Protein AF-A0AAV7NGE7-F1 (afdb_monomer)

Secondary structure (DSSP, 8-state):
-HHHHHHHHHHHHHHHHHHHHHHHHHHT------HHHHHHHHHHHHHHHHHHHHHHHHHHHHHHHHHHHGGGSS-EEEEPPPTTS-S----EEEE-PPPHHHHHHHHHHS--TTT-HHHHHHHHHHHHHSS---HHHHHHHHHHHSPTTHHHHHHTPEEEETTEEEEHHHHHHHHH-TT-TTHHHHHHHHHHHHHHHHHHHHHS-----HHHHHH-PPPTT--HHHHHHHHHHHHHHHS---TTSTHHHHHHHHHHHHHS-HHHHHHHHHHHT-

InterPro domains:
  IPR008919 Retrovirus capsid, N-terminal [G3DSA:1.10.375.10] (84-187)
  IPR050462 Retroviral Gag-Pol polyproteins [PTHR33166] (52-167)

Structure (mmCIF, N/CA/C/O backbone):
data_AF-A0AAV7NGE7-F1
#
_entry.id   AF-A0AAV7NGE7-F1
#
loop_
_atom_site.group_PDB
_atom_site.id
_atom_site.type_symbol
_atom_site.label_atom_id
_atom_site.label_alt_id
_atom_site.label_comp_id
_atom_site.label_asym_id
_atom_site.label_entity_id
_atom_site.label_seq_id
_atom_site.pdbx_PDB_ins_code
_atom_site.Cartn_x
_atom_site.Cartn_y
_atom_site.Cartn_z
_atom_site.occupancy
_atom_site.B_iso_or_equiv
_atom_site.auth_seq_id
_atom_site.auth_comp_id
_atom_site.auth_asym_id
_atom_site.auth_atom_id
_atom_site.pdbx_PDB_model_num
ATOM 1 N N . MET A 1 1 ? 41.247 -22.473 -37.300 1.00 40.62 1 MET A N 1
ATOM 2 C CA . MET A 1 1 ? 42.491 -21.680 -37.132 1.00 40.62 1 MET A CA 1
ATOM 3 C C . MET A 1 1 ? 42.452 -20.348 -37.894 1.00 40.62 1 MET A C 1
ATOM 5 O O . MET A 1 1 ? 42.810 -19.324 -37.330 1.00 40.62 1 MET A O 1
ATOM 9 N N . THR A 1 2 ? 41.935 -20.317 -39.126 1.00 36.03 2 THR A N 1
ATOM 10 C CA . THR A 1 2 ? 41.804 -19.118 -39.986 1.00 36.03 2 THR A CA 1
ATOM 11 C C . THR A 1 2 ? 40.898 -18.009 -39.427 1.00 36.03 2 THR A C 1
ATOM 13 O O . THR A 1 2 ? 41.186 -16.833 -39.616 1.00 36.03 2 THR A O 1
ATOM 16 N N . GLN A 1 3 ? 39.846 -18.352 -38.677 1.00 37.69 3 GLN A N 1
ATOM 17 C 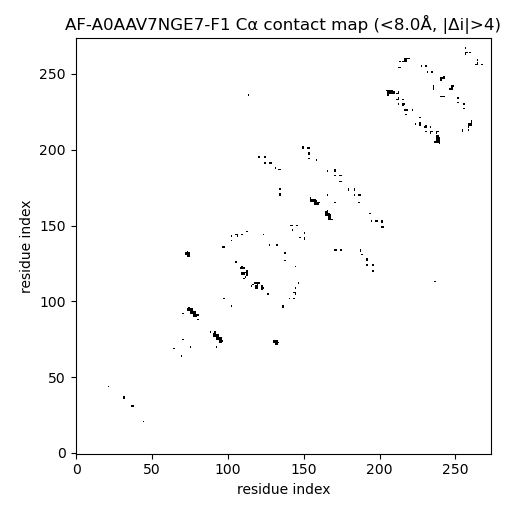CA . GLN A 1 3 ? 38.891 -17.372 -38.135 1.00 37.69 3 GLN A CA 1
ATOM 18 C C . GLN A 1 3 ? 39.450 -16.579 -36.936 1.00 37.69 3 GLN A C 1
ATOM 20 O O . GLN A 1 3 ? 39.215 -15.382 -36.834 1.00 37.69 3 GLN A O 1
ATOM 25 N N . HIS A 1 4 ? 40.268 -17.205 -36.079 1.00 33.00 4 HIS A N 1
ATOM 26 C CA . HIS A 1 4 ? 40.976 -16.510 -34.990 1.00 33.00 4 HIS A CA 1
ATOM 27 C C . HIS A 1 4 ? 42.074 -15.573 -35.511 1.00 33.00 4 HIS A C 1
ATOM 29 O O . HIS A 1 4 ? 42.235 -14.477 -34.981 1.00 33.00 4 HIS A O 1
ATOM 35 N N . LEU A 1 5 ? 42.769 -15.953 -36.590 1.00 29.06 5 LEU A N 1
ATOM 36 C CA . LEU A 1 5 ? 43.752 -15.091 -37.256 1.00 29.06 5 LEU A CA 1
ATOM 37 C C . LEU A 1 5 ? 43.107 -13.850 -37.891 1.00 29.06 5 LEU A C 1
ATOM 39 O O . LEU A 1 5 ? 43.706 -12.781 -37.850 1.00 29.06 5 LEU A O 1
ATOM 43 N N . MET A 1 6 ? 41.881 -13.951 -38.422 1.00 38.16 6 MET A N 1
ATOM 44 C CA . MET A 1 6 ? 41.142 -12.791 -38.948 1.00 38.16 6 MET A CA 1
ATOM 45 C C . MET A 1 6 ? 40.678 -11.828 -37.847 1.00 38.16 6 MET A C 1
ATOM 47 O O . MET A 1 6 ? 40.725 -10.614 -38.046 1.00 38.16 6 MET A O 1
ATOM 51 N N . THR A 1 7 ? 40.275 -12.342 -36.681 1.00 40.91 7 THR A N 1
ATOM 52 C CA . THR A 1 7 ? 39.893 -11.511 -35.526 1.00 40.91 7 THR A CA 1
ATOM 53 C C . THR A 1 7 ? 41.108 -10.815 -34.911 1.00 40.91 7 THR A C 1
ATOM 55 O O . THR A 1 7 ? 41.055 -9.614 -34.665 1.00 40.91 7 THR A O 1
ATOM 58 N N . LEU A 1 8 ? 42.236 -11.522 -34.766 1.00 33.38 8 LEU A N 1
ATOM 59 C CA . LEU A 1 8 ? 43.508 -10.926 -34.342 1.00 33.38 8 LEU A CA 1
ATOM 60 C C . LEU A 1 8 ? 43.988 -9.853 -35.328 1.00 33.38 8 LEU A C 1
ATOM 62 O O . LEU A 1 8 ? 44.362 -8.771 -34.895 1.00 33.38 8 LEU A O 1
ATOM 66 N N . ASN A 1 9 ? 43.886 -10.079 -36.643 1.00 37.91 9 ASN A N 1
ATOM 67 C CA . ASN A 1 9 ? 44.245 -9.063 -37.643 1.00 37.91 9 ASN A CA 1
ATOM 68 C C . ASN A 1 9 ? 43.340 -7.819 -37.595 1.00 37.91 9 ASN A C 1
ATOM 70 O O . ASN A 1 9 ? 43.816 -6.708 -37.819 1.00 37.91 9 ASN A O 1
ATOM 74 N N . LYS A 1 10 ? 42.042 -7.983 -37.293 1.00 50.41 10 LYS A N 1
ATOM 75 C CA . LYS A 1 10 ? 41.105 -6.859 -37.114 1.00 50.41 10 LYS A CA 1
ATOM 76 C C . LYS A 1 10 ? 41.396 -6.034 -35.861 1.00 50.41 10 LYS A C 1
ATOM 78 O O . LYS A 1 10 ? 41.142 -4.836 -35.882 1.00 50.41 10 LYS A O 1
ATOM 83 N N . ILE A 1 11 ? 41.923 -6.658 -34.808 1.00 45.84 11 ILE A N 1
ATOM 84 C CA . ILE A 1 11 ? 42.309 -5.978 -33.565 1.00 45.84 11 ILE A CA 1
ATOM 85 C C . ILE A 1 11 ? 43.687 -5.320 -33.718 1.00 45.84 11 ILE A C 1
ATOM 87 O O . ILE A 1 11 ? 43.870 -4.184 -33.304 1.00 45.84 11 ILE A O 1
ATOM 91 N N . ILE A 1 12 ? 44.647 -5.990 -34.361 1.00 42.59 12 ILE A N 1
ATOM 92 C CA . ILE A 1 12 ? 46.032 -5.509 -34.470 1.00 42.59 12 ILE A CA 1
ATOM 93 C C . ILE A 1 12 ? 46.165 -4.349 -35.472 1.00 42.59 12 ILE A C 1
ATOM 95 O O . ILE A 1 12 ? 46.877 -3.392 -35.182 1.00 42.59 12 ILE A O 1
ATOM 99 N N . ARG A 1 13 ? 45.462 -4.372 -36.617 1.00 50.38 13 ARG A N 1
ATOM 100 C CA . ARG A 1 13 ? 45.597 -3.334 -37.666 1.00 50.38 13 ARG A CA 1
ATOM 101 C C . ARG A 1 13 ? 45.328 -1.894 -37.198 1.00 50.38 13 ARG A C 1
ATOM 103 O O . ARG A 1 13 ? 46.122 -1.024 -37.548 1.00 50.38 13 ARG A O 1
ATOM 110 N N . PRO A 1 14 ? 44.248 -1.600 -36.447 1.00 52.81 14 PRO A N 1
ATOM 111 C CA . PRO A 1 14 ? 43.999 -0.253 -35.935 1.00 52.81 14 PRO A CA 1
ATOM 112 C C . PRO A 1 14 ? 45.094 0.220 -34.974 1.00 52.81 14 PRO A C 1
ATOM 114 O O . PRO A 1 14 ? 45.508 1.373 -35.045 1.00 52.81 14 PRO A O 1
ATOM 117 N N . HIS A 1 15 ? 45.605 -0.678 -34.125 1.00 51.09 15 HIS A N 1
ATOM 118 C CA . HIS A 1 15 ? 46.684 -0.360 -33.189 1.00 51.09 15 HIS A CA 1
ATOM 119 C C . HIS A 1 15 ? 48.025 -0.162 -33.897 1.00 51.09 15 HIS A C 1
ATOM 121 O O . HIS A 1 15 ? 48.769 0.736 -33.526 1.00 51.09 15 HIS A O 1
ATOM 127 N N . GLN A 1 16 ? 48.304 -0.935 -34.948 1.00 55.25 16 GLN A N 1
ATOM 128 C CA . GLN A 1 16 ? 49.501 -0.784 -35.772 1.00 55.25 16 GLN A CA 1
ATOM 129 C C . GLN A 1 16 ? 49.503 0.555 -36.520 1.00 55.25 16 GLN A C 1
ATOM 131 O O . GLN A 1 16 ? 50.499 1.266 -36.481 1.00 55.25 16 GLN A O 1
ATOM 136 N N . LYS A 1 17 ? 48.358 0.959 -37.088 1.00 61.81 17 LYS A N 1
ATOM 137 C CA . LYS A 1 17 ? 48.198 2.273 -37.725 1.00 61.81 17 LYS A CA 1
ATOM 138 C C . LYS A 1 17 ? 48.329 3.427 -36.725 1.00 61.81 17 LYS A C 1
ATOM 140 O O . LYS A 1 17 ? 48.988 4.412 -37.023 1.00 61.81 17 LYS A O 1
ATOM 145 N N . ALA A 1 18 ? 47.746 3.295 -35.532 1.00 59.16 18 ALA A N 1
ATOM 146 C CA . ALA A 1 18 ? 47.886 4.301 -34.480 1.00 59.16 18 ALA A CA 1
ATOM 147 C C . ALA A 1 18 ? 49.347 4.452 -34.028 1.00 59.16 18 ALA A C 1
ATOM 149 O O . ALA A 1 18 ? 49.798 5.570 -33.807 1.00 59.16 18 ALA A O 1
ATOM 150 N N . LEU A 1 19 ? 50.093 3.344 -33.936 1.00 49.19 19 LEU A N 1
ATOM 151 C CA . LEU A 1 19 ? 51.519 3.350 -33.601 1.00 49.19 19 LEU A CA 1
ATOM 152 C C . LEU A 1 19 ? 52.372 3.949 -34.729 1.00 49.19 19 LEU A C 1
ATOM 154 O O . LEU A 1 19 ? 53.299 4.700 -34.448 1.00 49.19 19 LEU A O 1
ATOM 158 N N . GLU A 1 20 ? 52.048 3.651 -35.989 1.00 61.78 20 GLU A N 1
ATOM 159 C CA . GLU A 1 20 ? 52.691 4.230 -37.176 1.00 61.78 20 GLU A CA 1
ATOM 160 C C . GLU A 1 20 ? 52.429 5.743 -37.285 1.00 61.78 20 GLU A C 1
ATOM 162 O O . GLU A 1 20 ? 53.365 6.497 -37.540 1.00 61.78 20 GLU A O 1
ATOM 167 N N . ASP A 1 21 ? 51.211 6.212 -36.991 1.00 61.53 21 ASP A N 1
ATOM 168 C CA . ASP A 1 21 ? 50.872 7.643 -36.942 1.00 61.53 21 ASP A CA 1
ATOM 169 C C . ASP A 1 21 ? 51.598 8.361 -35.785 1.00 61.53 21 ASP A C 1
ATOM 171 O O . ASP A 1 21 ? 52.049 9.499 -35.935 1.00 61.53 21 ASP A O 1
ATOM 175 N N . LEU A 1 22 ? 51.760 7.697 -34.634 1.00 54.84 22 LEU A N 1
ATOM 176 C CA . LEU A 1 22 ? 52.510 8.214 -33.482 1.00 54.84 22 LEU A CA 1
ATOM 177 C C . LEU A 1 22 ? 54.009 8.303 -33.783 1.00 54.84 22 LEU A C 1
ATOM 179 O O . LEU A 1 22 ? 54.628 9.340 -33.550 1.00 54.84 22 LEU A O 1
ATOM 183 N N . LEU A 1 23 ? 54.579 7.247 -34.365 1.00 52.06 23 LEU A N 1
ATOM 184 C CA . LEU A 1 23 ? 55.971 7.218 -34.804 1.00 52.06 23 LEU A CA 1
ATOM 185 C C . LEU A 1 23 ? 56.224 8.252 -35.905 1.00 52.06 23 LEU A C 1
ATOM 187 O O . LEU A 1 23 ? 57.230 8.950 -35.833 1.00 52.06 23 LEU A O 1
ATOM 191 N N . SER A 1 24 ? 55.291 8.433 -36.845 1.00 59.88 24 SER A N 1
ATOM 192 C CA . SER A 1 24 ? 55.351 9.477 -37.875 1.00 59.88 24 SER A CA 1
ATOM 193 C C . SER A 1 24 ? 55.401 10.881 -37.261 1.00 59.88 24 SER A C 1
ATOM 195 O O . SER A 1 24 ? 56.229 11.699 -37.673 1.00 59.88 24 SER A O 1
ATOM 197 N N . LYS A 1 25 ? 54.561 11.160 -36.252 1.00 57.19 25 LYS A N 1
ATOM 198 C CA . LYS A 1 25 ? 54.563 12.434 -35.506 1.00 57.19 25 LYS A CA 1
ATOM 199 C C . LYS A 1 25 ? 55.865 12.646 -34.725 1.00 57.19 25 LYS A C 1
ATOM 201 O O . LYS A 1 25 ? 56.360 13.769 -34.649 1.00 57.19 25 LYS A O 1
ATOM 206 N N . CYS A 1 26 ? 56.457 11.577 -34.190 1.00 48.28 26 CYS A N 1
ATOM 207 C CA . CYS A 1 26 ? 57.753 11.633 -33.514 1.00 48.28 26 CYS A CA 1
ATOM 208 C C . CYS A 1 26 ? 58.929 11.812 -34.490 1.00 48.28 26 CYS A C 1
ATOM 210 O O . CYS A 1 26 ? 59.882 12.510 -34.161 1.00 48.28 26 CYS A O 1
ATOM 212 N N . THR A 1 27 ? 58.872 11.248 -35.701 1.00 50.22 27 THR A N 1
ATOM 213 C CA . THR A 1 27 ? 59.945 11.384 -36.704 1.00 50.22 27 THR A CA 1
ATOM 214 C C . THR A 1 27 ? 60.004 12.757 -37.374 1.00 50.22 27 THR A C 1
ATOM 216 O O . THR A 1 27 ? 61.067 13.140 -37.854 1.00 50.22 27 THR A O 1
ATOM 219 N N . SER A 1 28 ? 58.913 13.536 -37.365 1.00 51.59 28 SER A N 1
ATOM 220 C CA . SER A 1 28 ? 58.936 14.943 -37.805 1.00 51.59 28 SER A CA 1
ATOM 221 C C . SER A 1 28 ? 59.560 15.903 -36.782 1.00 51.59 28 SER A C 1
ATOM 223 O O . SER A 1 28 ? 59.803 17.063 -37.104 1.00 51.59 28 SER A O 1
ATOM 225 N N . LEU A 1 29 ? 59.841 15.436 -35.560 1.00 48.19 29 LEU A N 1
ATOM 226 C CA . LEU A 1 29 ? 60.512 16.206 -34.513 1.00 48.19 29 LEU A CA 1
ATOM 227 C C . LEU A 1 29 ? 62.028 15.987 -34.588 1.00 48.19 29 LEU A C 1
ATOM 229 O O . LEU A 1 29 ? 62.649 15.385 -33.712 1.00 48.19 29 LEU A O 1
ATOM 233 N N . THR A 1 30 ? 62.653 16.496 -35.648 1.00 46.22 30 THR A N 1
ATOM 234 C CA . THR A 1 30 ? 64.097 16.748 -35.627 1.00 46.22 30 THR A CA 1
ATOM 235 C C . THR A 1 30 ? 64.408 17.747 -34.510 1.00 46.22 30 THR A C 1
ATOM 237 O O . THR A 1 30 ? 63.986 18.897 -34.576 1.00 46.22 30 THR A O 1
ATOM 240 N N . PHE A 1 31 ? 65.167 17.286 -33.511 1.00 48.00 31 PHE A N 1
ATOM 241 C CA . PHE A 1 31 ? 65.720 18.054 -32.387 1.00 48.00 31 PHE A CA 1
ATOM 242 C C . PHE A 1 31 ? 64.699 18.661 -31.407 1.00 48.00 31 PHE A C 1
ATOM 244 O O . PHE A 1 31 ? 64.475 19.867 -31.362 1.00 48.00 31 PHE A O 1
ATOM 251 N N . VAL A 1 32 ? 64.167 17.831 -30.505 1.00 46.56 32 VAL A N 1
ATOM 252 C CA . VAL A 1 32 ? 63.597 18.342 -29.250 1.00 46.56 32 VAL A CA 1
ATOM 253 C C . VAL A 1 32 ? 64.756 18.609 -28.280 1.00 46.56 32 VAL A C 1
ATOM 255 O O . VAL A 1 32 ? 65.281 17.688 -27.663 1.00 46.56 32 VAL A O 1
ATOM 258 N N . GLN A 1 33 ? 65.192 19.870 -28.179 1.00 47.75 33 GLN A N 1
ATOM 259 C CA . GLN A 1 33 ? 66.211 20.317 -27.210 1.00 47.75 33 GLN A CA 1
ATOM 260 C C . GLN A 1 33 ? 65.709 20.327 -25.754 1.00 47.75 33 GLN A C 1
ATOM 262 O O . GLN A 1 33 ? 66.511 20.508 -24.841 1.00 47.75 33 GLN A O 1
ATOM 267 N N . ASP A 1 34 ? 64.411 20.109 -25.526 1.00 48.38 34 ASP A N 1
ATOM 268 C CA . ASP A 1 34 ? 63.802 20.090 -24.197 1.00 48.38 34 ASP A CA 1
ATOM 269 C C . ASP A 1 34 ? 63.163 18.719 -23.887 1.00 48.38 34 ASP A C 1
ATOM 271 O O . ASP A 1 34 ? 62.049 18.427 -24.340 1.00 48.38 34 ASP A O 1
ATOM 275 N N . PRO A 1 35 ? 63.840 17.865 -23.096 1.00 48.16 35 PRO A N 1
ATOM 276 C CA . PRO A 1 35 ? 63.335 16.555 -22.677 1.00 48.16 35 PRO A CA 1
ATOM 277 C C . PRO A 1 35 ? 61.947 16.601 -22.021 1.00 48.16 35 PRO A C 1
ATOM 279 O O . PRO A 1 35 ? 61.197 15.626 -22.089 1.00 48.16 35 PRO A O 1
ATOM 282 N N . SER A 1 36 ? 61.588 17.735 -21.419 1.00 47.34 36 SER A N 1
ATOM 283 C CA . SER A 1 36 ? 60.314 17.942 -20.726 1.00 47.34 36 SER A CA 1
ATOM 284 C C . SER A 1 36 ? 59.142 17.993 -21.709 1.00 47.34 36 SER A C 1
ATOM 286 O O . SER A 1 36 ? 58.072 17.450 -21.435 1.00 47.34 36 SER A O 1
ATOM 288 N N . LEU A 1 37 ? 59.352 18.587 -22.888 1.00 49.00 37 LEU A N 1
ATOM 289 C CA . LEU A 1 37 ? 58.333 18.682 -23.934 1.00 49.00 37 LEU A CA 1
ATOM 290 C C . LEU A 1 37 ? 58.055 17.309 -24.561 1.00 49.00 37 LEU A C 1
ATOM 292 O O . LEU A 1 37 ? 56.901 16.947 -24.778 1.00 49.00 37 LEU A O 1
ATOM 296 N N . PHE A 1 38 ? 59.106 16.516 -24.793 1.00 48.25 38 PHE A N 1
ATOM 297 C CA . PHE A 1 38 ? 58.962 15.144 -25.283 1.00 48.25 38 PHE A CA 1
ATOM 298 C C . PHE A 1 38 ? 58.204 14.266 -24.282 1.00 48.25 38 PHE A C 1
ATOM 300 O O . PHE A 1 38 ? 57.307 13.520 -24.674 1.00 48.25 38 PHE A O 1
ATOM 307 N N . LEU A 1 39 ? 58.525 14.382 -22.989 1.00 45.56 39 LEU A N 1
ATOM 308 C CA . LEU A 1 39 ? 57.844 13.628 -21.941 1.00 45.56 39 LEU A CA 1
ATOM 309 C C . LEU A 1 39 ? 56.355 13.990 -21.860 1.00 45.56 39 LEU A C 1
ATOM 311 O O . LEU A 1 39 ? 55.528 13.089 -21.756 1.00 45.56 39 LEU A O 1
ATOM 315 N N . ASN A 1 40 ? 56.002 15.272 -21.977 1.00 50.75 40 ASN A N 1
ATOM 316 C CA . ASN A 1 40 ? 54.603 15.706 -21.964 1.00 50.75 40 ASN A CA 1
ATOM 317 C C . ASN A 1 40 ? 53.822 15.179 -23.173 1.00 50.75 40 ASN A C 1
ATOM 319 O O . ASN A 1 40 ? 52.762 14.587 -22.992 1.00 50.75 40 ASN A O 1
ATOM 323 N N . ILE A 1 41 ? 54.379 15.285 -24.384 1.00 53.28 41 ILE A N 1
ATOM 324 C CA . ILE A 1 41 ? 53.743 14.754 -25.602 1.00 53.28 41 ILE A CA 1
ATOM 325 C C . ILE A 1 41 ? 53.583 13.229 -25.512 1.00 53.28 41 ILE A C 1
ATOM 327 O O . ILE A 1 41 ? 52.551 12.679 -25.894 1.00 53.28 41 ILE A O 1
ATOM 331 N N . PHE A 1 42 ? 54.583 12.527 -24.972 1.00 48.44 42 PHE A N 1
ATOM 332 C CA . PHE A 1 42 ? 54.514 11.081 -24.771 1.00 48.44 42 PHE A CA 1
ATOM 333 C C . PHE A 1 42 ? 53.449 10.686 -23.737 1.00 48.44 42 PHE A C 1
ATOM 335 O O . PHE A 1 42 ? 52.731 9.706 -23.936 1.00 48.44 42 PHE A O 1
ATOM 342 N N . LEU A 1 43 ? 53.322 11.437 -22.639 1.00 48.19 43 LEU A N 1
ATOM 343 C CA . LEU A 1 43 ? 52.308 11.195 -21.612 1.00 48.19 43 LEU A CA 1
ATOM 344 C C . LEU A 1 43 ? 50.893 11.487 -22.124 1.00 48.19 43 LEU A C 1
ATOM 346 O O . LEU A 1 43 ? 49.998 10.684 -21.868 1.00 48.19 43 LEU A O 1
ATOM 350 N N . GLU A 1 44 ? 50.703 12.559 -22.894 1.00 52.44 44 GLU A N 1
ATOM 351 C CA . GLU A 1 44 ? 49.426 12.874 -23.545 1.00 52.44 44 GLU A CA 1
ATOM 352 C C . GLU A 1 44 ? 49.030 11.788 -24.547 1.00 52.44 44 GLU A C 1
ATOM 354 O O . GLU A 1 44 ? 47.925 11.255 -24.476 1.00 52.44 44 GLU A O 1
ATOM 359 N N . ALA A 1 45 ? 49.954 11.365 -25.413 1.00 47.88 45 ALA A N 1
ATOM 360 C CA . ALA A 1 45 ? 49.690 10.310 -26.386 1.00 47.88 45 ALA A CA 1
ATOM 361 C C . ALA A 1 45 ? 49.427 8.946 -25.721 1.00 47.88 45 ALA A C 1
ATOM 363 O O . ALA A 1 45 ? 48.594 8.164 -26.184 1.00 47.88 45 ALA A O 1
ATOM 364 N N . ARG A 1 46 ? 50.103 8.655 -24.601 1.00 48.03 46 ARG A N 1
ATOM 365 C CA . ARG A 1 46 ? 49.842 7.462 -23.786 1.00 48.03 46 ARG A CA 1
ATOM 366 C C . ARG A 1 46 ? 48.464 7.525 -23.128 1.00 48.03 46 ARG A C 1
ATOM 368 O O . ARG A 1 46 ? 47.796 6.494 -23.074 1.00 48.03 46 ARG A O 1
ATOM 375 N N . GLN A 1 47 ? 48.051 8.688 -22.629 1.00 50.34 47 GLN A N 1
ATOM 376 C CA . GLN A 1 47 ? 46.728 8.878 -22.040 1.00 50.34 47 GLN A CA 1
ATOM 377 C C . GLN A 1 47 ? 45.638 8.736 -23.105 1.00 50.34 47 GLN A C 1
ATOM 379 O O . GLN A 1 47 ? 44.687 7.994 -22.897 1.00 50.34 47 GLN A O 1
ATOM 384 N N . GLU A 1 48 ? 45.823 9.335 -24.281 1.00 49.84 48 GLU A N 1
ATOM 385 C CA . GLU A 1 48 ? 44.883 9.231 -25.400 1.00 49.84 48 GLU A CA 1
ATOM 386 C C . GLU A 1 48 ? 44.768 7.786 -25.917 1.00 49.84 48 GLU A C 1
ATOM 388 O O . GLU A 1 48 ? 43.665 7.291 -26.150 1.00 49.84 48 GLU A O 1
ATOM 393 N N . TYR A 1 49 ? 45.885 7.052 -26.001 1.00 46.78 49 TYR A N 1
ATOM 394 C CA . TYR A 1 49 ? 45.878 5.618 -26.306 1.00 46.78 49 TYR A CA 1
ATOM 395 C C . TYR A 1 49 ? 45.188 4.798 -25.209 1.00 46.78 49 TYR A C 1
ATOM 397 O O . TYR A 1 49 ? 44.417 3.891 -25.515 1.00 46.78 49 TYR A O 1
ATOM 405 N N . HIS A 1 50 ? 45.428 5.107 -23.931 1.00 48.28 50 HIS A N 1
ATOM 406 C CA . HIS A 1 50 ? 44.755 4.438 -22.820 1.00 48.28 50 HIS A CA 1
ATOM 407 C C . HIS A 1 50 ? 43.245 4.701 -22.853 1.00 48.28 50 HIS A C 1
ATOM 409 O O . HIS A 1 50 ? 42.459 3.773 -22.662 1.00 48.28 50 HIS A O 1
ATOM 415 N N . ASP A 1 51 ? 42.826 5.927 -23.153 1.00 52.34 51 ASP A N 1
ATOM 416 C CA . ASP A 1 51 ? 41.424 6.323 -23.257 1.00 52.34 51 ASP A CA 1
ATOM 417 C C . ASP A 1 51 ? 40.750 5.676 -24.469 1.00 52.34 51 ASP A C 1
ATOM 419 O O . ASP A 1 51 ? 39.617 5.209 -24.358 1.00 52.34 51 ASP A O 1
ATOM 423 N N . GLU A 1 52 ? 41.442 5.559 -25.604 1.00 48.59 52 GLU A N 1
ATOM 424 C CA . GLU A 1 52 ? 40.908 4.911 -26.803 1.00 48.59 52 GLU A CA 1
ATOM 425 C C . GLU A 1 52 ? 40.880 3.382 -26.674 1.00 48.59 52 GLU A C 1
ATOM 427 O O . GLU A 1 52 ? 39.898 2.749 -27.066 1.00 48.59 52 GLU A O 1
ATOM 432 N N . VAL A 1 53 ? 41.884 2.763 -26.043 1.00 46.56 53 VAL A N 1
ATOM 433 C CA . VAL A 1 53 ? 41.846 1.339 -25.671 1.00 46.56 53 VAL A CA 1
ATOM 434 C C . VAL A 1 53 ? 40.728 1.092 -24.668 1.00 46.56 53 VAL A C 1
ATOM 436 O O . VAL A 1 53 ? 39.991 0.125 -24.833 1.00 46.56 53 VAL A O 1
ATOM 439 N N . THR A 1 54 ? 40.531 1.980 -23.691 1.00 49.91 54 THR A N 1
ATOM 440 C CA . THR A 1 54 ? 39.437 1.887 -22.715 1.00 49.91 54 THR A CA 1
ATOM 441 C C . THR A 1 54 ? 38.082 2.072 -23.392 1.00 49.91 54 THR A C 1
ATOM 443 O O . THR A 1 54 ? 37.192 1.264 -23.158 1.00 49.91 54 THR A O 1
ATOM 446 N N . ARG A 1 55 ? 37.919 3.029 -24.317 1.00 52.31 55 ARG A N 1
ATOM 447 C CA . ARG A 1 55 ? 36.702 3.181 -25.140 1.00 52.31 55 ARG A CA 1
ATOM 448 C C . ARG A 1 55 ? 36.457 1.984 -26.038 1.00 52.31 55 ARG A C 1
ATOM 450 O O . ARG A 1 55 ? 35.309 1.592 -26.196 1.00 52.31 55 ARG A O 1
ATOM 457 N N . THR A 1 56 ? 37.492 1.397 -26.627 1.00 45.84 56 THR A N 1
ATOM 458 C CA . THR A 1 56 ? 37.355 0.255 -27.540 1.00 45.84 56 THR A CA 1
ATOM 459 C C . THR A 1 56 ? 37.079 -1.034 -26.764 1.00 45.84 56 THR A C 1
ATOM 461 O O . THR A 1 56 ? 36.221 -1.812 -27.173 1.00 45.84 56 THR A O 1
ATOM 464 N N . HIS A 1 57 ? 37.697 -1.229 -25.593 1.00 42.91 57 HIS A N 1
ATOM 465 C CA . HIS A 1 57 ? 37.342 -2.295 -24.651 1.00 42.91 57 HIS A CA 1
ATOM 466 C C . HIS A 1 57 ? 35.938 -2.098 -24.081 1.00 42.91 57 HIS A C 1
ATOM 468 O O . HIS A 1 57 ? 35.202 -3.074 -23.984 1.00 42.91 57 HIS A O 1
ATOM 474 N N . LEU A 1 58 ? 35.535 -0.866 -23.757 1.00 41.53 58 LEU A N 1
ATOM 475 C CA . LEU A 1 58 ? 34.181 -0.540 -23.311 1.00 41.53 58 LEU A CA 1
ATOM 476 C C . LEU A 1 58 ? 33.166 -0.717 -24.435 1.00 41.53 58 LEU A C 1
ATOM 478 O O . LEU A 1 58 ? 32.114 -1.256 -24.159 1.00 41.53 58 LEU A O 1
ATOM 482 N N . ARG A 1 59 ? 33.461 -0.370 -25.694 1.00 42.72 59 ARG A N 1
ATOM 483 C CA . ARG A 1 59 ? 32.567 -0.586 -26.849 1.00 42.72 59 ARG A CA 1
ATOM 484 C C . ARG A 1 59 ? 32.469 -2.059 -27.242 1.00 42.72 59 ARG A C 1
ATOM 486 O O . ARG A 1 59 ? 31.372 -2.531 -27.512 1.00 42.72 59 ARG A O 1
ATOM 493 N N . SER A 1 60 ? 33.578 -2.801 -27.224 1.00 39.06 60 SER A N 1
ATOM 494 C CA . SER A 1 60 ? 33.589 -4.245 -27.494 1.00 39.06 60 SER A CA 1
ATOM 495 C C . SER A 1 60 ? 32.942 -5.040 -26.356 1.00 39.06 60 SER A C 1
ATOM 497 O O . SER A 1 60 ? 32.230 -6.000 -26.630 1.00 39.06 60 SER A O 1
ATOM 499 N N . ARG A 1 61 ? 33.115 -4.622 -25.091 1.00 40.31 61 ARG A N 1
ATOM 500 C CA . ARG A 1 61 ? 32.367 -5.178 -23.953 1.00 40.31 61 ARG A CA 1
ATOM 501 C C . ARG A 1 61 ? 30.911 -4.725 -23.951 1.00 40.31 61 ARG A C 1
ATOM 503 O O . ARG A 1 61 ? 30.067 -5.561 -23.692 1.00 40.31 61 ARG A O 1
ATOM 510 N N . HIS A 1 62 ? 30.584 -3.477 -24.287 1.00 40.47 62 HIS A N 1
ATOM 511 C CA . HIS A 1 62 ? 29.197 -3.010 -24.373 1.00 40.47 62 HIS A CA 1
ATOM 512 C C . HIS A 1 62 ? 28.441 -3.716 -25.490 1.00 40.47 62 HIS A C 1
ATOM 514 O O . HIS A 1 62 ? 27.298 -4.069 -25.271 1.00 40.47 62 HIS A O 1
ATOM 520 N N . HIS A 1 63 ? 29.041 -3.989 -26.649 1.00 37.91 63 HIS A N 1
ATOM 521 C CA . HIS A 1 63 ? 28.315 -4.661 -27.727 1.00 37.91 63 HIS A CA 1
ATOM 522 C C . HIS A 1 63 ? 28.066 -6.156 -27.429 1.00 37.91 63 HIS A C 1
ATOM 524 O O . HIS A 1 63 ? 26.991 -6.666 -27.749 1.00 37.91 63 HIS A O 1
ATOM 530 N N . ASP A 1 64 ? 29.004 -6.846 -26.766 1.00 36.81 64 ASP A N 1
ATOM 531 C CA . ASP A 1 64 ? 28.837 -8.258 -26.374 1.00 36.81 64 ASP A CA 1
ATOM 532 C C . ASP A 1 64 ? 28.071 -8.447 -25.046 1.00 36.81 64 ASP A C 1
ATOM 534 O O . ASP A 1 64 ? 27.425 -9.483 -24.859 1.00 36.81 64 ASP A O 1
ATOM 538 N N . LEU A 1 65 ? 28.091 -7.464 -24.132 1.00 37.41 65 LEU A N 1
ATOM 539 C CA . LEU A 1 65 ? 27.317 -7.465 -22.880 1.00 37.41 65 LEU A CA 1
ATOM 540 C C . LEU A 1 65 ? 25.916 -6.873 -23.063 1.00 37.41 65 LEU A C 1
ATOM 542 O O . LEU A 1 65 ? 24.980 -7.408 -22.488 1.00 37.41 65 LEU A O 1
ATOM 546 N N . GLN A 1 66 ? 25.692 -5.864 -23.916 1.00 39.28 66 GLN A N 1
ATOM 547 C CA . GLN A 1 66 ? 24.337 -5.328 -24.136 1.00 39.28 66 GLN A CA 1
ATOM 548 C C . GLN A 1 66 ? 23.402 -6.330 -24.809 1.00 39.28 66 GLN A C 1
ATOM 550 O O . GLN A 1 66 ? 22.205 -6.240 -24.576 1.00 39.28 66 GLN A O 1
ATOM 555 N N . GLN A 1 67 ? 23.900 -7.308 -25.575 1.00 38.72 67 GLN A N 1
ATOM 556 C CA . GLN A 1 67 ? 23.064 -8.417 -26.062 1.00 38.72 67 GLN A CA 1
ATOM 557 C C . GLN A 1 67 ? 22.916 -9.567 -25.054 1.00 38.72 67 GLN A C 1
ATOM 559 O O . GLN A 1 67 ? 21.924 -10.291 -25.112 1.00 38.72 67 GLN A O 1
ATOM 564 N N . LYS A 1 68 ? 23.875 -9.768 -24.138 1.00 37.75 68 LYS A N 1
ATOM 565 C CA . LYS A 1 68 ? 23.851 -10.887 -23.175 1.00 37.75 68 LYS A CA 1
ATOM 566 C C . LYS A 1 68 ? 23.246 -10.546 -21.814 1.00 37.75 68 LYS A C 1
ATOM 568 O O . LYS A 1 68 ? 22.735 -11.465 -21.179 1.00 37.75 68 LYS A O 1
ATOM 573 N N . ASP A 1 69 ? 23.274 -9.285 -21.393 1.00 39.25 69 ASP A N 1
ATOM 574 C CA . ASP A 1 69 ? 22.760 -8.840 -20.094 1.00 39.25 69 ASP A CA 1
ATOM 575 C C . ASP A 1 69 ? 21.321 -8.318 -20.184 1.00 39.25 69 ASP A C 1
ATOM 577 O O . ASP A 1 69 ? 20.511 -8.654 -19.327 1.00 39.25 69 ASP A O 1
ATOM 581 N N . THR A 1 70 ? 20.914 -7.642 -21.268 1.00 42.22 70 THR A N 1
ATOM 582 C CA . THR A 1 70 ? 19.495 -7.245 -21.448 1.00 42.22 70 THR A CA 1
ATOM 583 C C . THR A 1 70 ? 18.540 -8.445 -21.495 1.00 42.22 70 THR A C 1
ATOM 585 O O . THR A 1 70 ? 17.406 -8.353 -21.033 1.00 42.22 70 THR A O 1
ATOM 588 N N . LEU A 1 71 ? 19.013 -9.605 -21.965 1.00 38.78 71 LEU A N 1
ATOM 589 C CA . LEU A 1 71 ? 18.277 -10.876 -21.995 1.00 38.78 71 LEU A CA 1
ATOM 590 C C . LEU A 1 71 ? 18.486 -11.747 -20.738 1.00 38.78 71 LEU A C 1
ATOM 592 O O . LEU A 1 71 ? 18.234 -12.949 -20.778 1.00 38.78 71 LEU A O 1
ATOM 596 N N . ARG A 1 72 ? 18.956 -11.194 -19.614 1.00 38.84 72 ARG A N 1
ATOM 597 C CA . ARG A 1 72 ? 19.065 -11.924 -18.330 1.00 38.84 72 ARG A CA 1
ATOM 598 C C . ARG A 1 72 ? 18.276 -11.289 -17.188 1.00 38.84 72 ARG A C 1
ATOM 600 O O . ARG A 1 72 ? 18.394 -11.737 -16.052 1.00 38.84 72 ARG A O 1
ATOM 607 N N . HIS A 1 73 ? 17.508 -10.239 -17.462 1.00 47.44 73 HIS A N 1
ATOM 608 C CA . HIS A 1 73 ? 16.936 -9.374 -16.424 1.00 47.44 73 HIS A CA 1
ATOM 609 C C . HIS A 1 73 ? 15.420 -9.480 -16.269 1.00 47.44 73 HIS A C 1
ATOM 611 O O . HIS A 1 73 ? 14.824 -8.650 -15.600 1.00 47.44 73 HIS A O 1
ATOM 617 N N . PHE A 1 74 ? 14.806 -10.501 -16.858 1.00 50.09 74 PHE A N 1
ATOM 618 C CA . PHE A 1 74 ? 13.398 -10.834 -16.660 1.00 50.09 74 PHE A CA 1
ATOM 619 C C . PHE A 1 74 ? 13.273 -12.352 -16.481 1.00 50.09 74 PHE A C 1
ATOM 621 O O . PHE A 1 74 ? 14.234 -13.062 -16.807 1.00 50.09 74 PHE A O 1
AT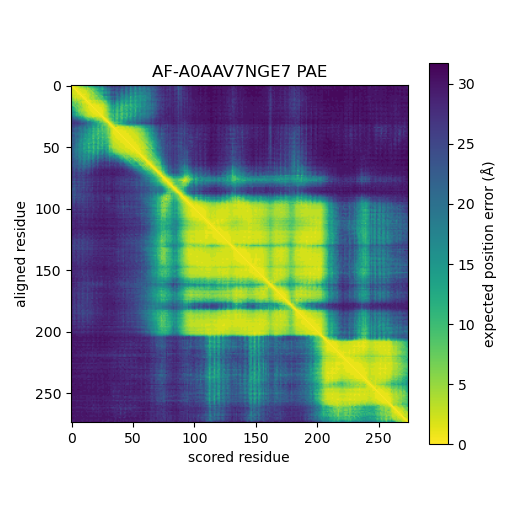OM 628 N N . PRO A 1 75 ? 12.136 -12.890 -15.998 1.00 51.25 75 PRO A N 1
ATOM 629 C CA . PRO A 1 75 ? 11.835 -14.318 -16.063 1.00 51.25 75 PRO A CA 1
ATOM 630 C C . PRO A 1 75 ? 11.795 -14.754 -17.530 1.00 51.25 75 PRO A C 1
ATOM 632 O O . PRO A 1 75 ? 10.766 -14.750 -18.208 1.00 51.25 75 PRO A O 1
ATOM 635 N N . LEU A 1 76 ? 12.974 -15.067 -18.047 1.00 51.56 76 LEU A N 1
ATOM 636 C CA . LEU A 1 76 ? 13.210 -15.396 -19.431 1.00 51.56 76 LEU A CA 1
ATOM 637 C C . LEU A 1 76 ? 13.355 -16.902 -19.523 1.00 51.56 76 LEU A C 1
ATOM 639 O O . LEU A 1 76 ? 14.274 -17.494 -18.956 1.00 51.56 76 LEU A O 1
ATOM 643 N N . ARG A 1 77 ? 12.4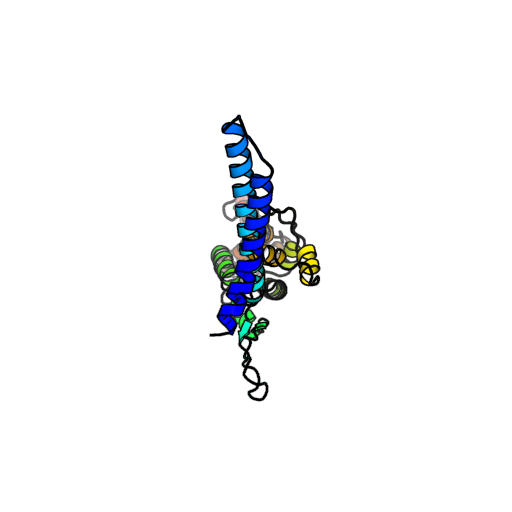32 -17.533 -20.242 1.00 49.75 77 ARG A N 1
ATOM 644 C CA . ARG A 1 77 ? 12.523 -18.961 -20.516 1.00 49.75 77 ARG A CA 1
ATOM 645 C C . ARG A 1 77 ? 13.396 -19.154 -21.747 1.00 49.75 77 ARG A C 1
ATOM 647 O O . ARG A 1 77 ? 13.147 -18.540 -22.785 1.00 49.75 77 ARG A O 1
ATOM 654 N N . GLU A 1 78 ? 14.415 -19.999 -21.626 1.00 50.34 78 GLU A N 1
ATOM 655 C CA . GLU A 1 78 ? 15.180 -20.454 -22.784 1.00 50.34 78 GLU A CA 1
ATOM 656 C C . GLU A 1 78 ? 14.256 -21.315 -23.652 1.00 50.34 78 GLU A C 1
ATOM 658 O O . GLU A 1 78 ? 13.695 -22.313 -23.190 1.00 50.34 78 GLU A O 1
ATOM 663 N N . VAL A 1 79 ? 14.056 -20.899 -24.899 1.00 56.69 79 VAL A N 1
ATOM 664 C CA . VAL A 1 79 ? 13.305 -21.671 -25.887 1.00 56.69 79 VAL A CA 1
ATOM 665 C C . VAL A 1 79 ? 14.316 -22.255 -26.858 1.00 56.69 79 VAL A C 1
ATOM 667 O O . VAL A 1 79 ? 15.032 -21.517 -27.536 1.00 56.69 79 VAL A O 1
ATOM 670 N N . HIS A 1 80 ? 14.394 -23.584 -26.929 1.00 54.16 80 HIS A N 1
ATOM 671 C CA . HIS A 1 80 ? 15.227 -24.228 -27.937 1.00 54.16 80 HIS A CA 1
ATOM 672 C C . HIS A 1 80 ? 14.603 -24.003 -29.321 1.00 54.16 80 HIS A C 1
ATOM 674 O O . HIS A 1 80 ? 13.432 -24.347 -29.517 1.00 54.16 80 HIS A O 1
ATOM 680 N N . PRO A 1 81 ? 15.341 -23.418 -30.282 1.00 54.06 81 PRO A N 1
ATOM 681 C CA . PRO A 1 81 ? 14.849 -23.307 -31.643 1.00 54.06 81 PRO A CA 1
ATOM 682 C C . PRO A 1 81 ? 14.593 -24.706 -32.212 1.00 54.06 81 PRO A C 1
ATOM 684 O O . PRO A 1 81 ? 15.294 -25.670 -31.894 1.00 54.06 81 PRO A O 1
ATOM 687 N N . ARG A 1 82 ? 13.548 -24.810 -33.036 1.00 50.12 82 ARG A N 1
ATOM 688 C CA . ARG A 1 82 ? 13.191 -26.030 -33.766 1.00 50.12 82 ARG A CA 1
ATOM 689 C C . ARG A 1 82 ? 14.406 -26.567 -34.544 1.00 50.12 82 ARG A C 1
ATOM 691 O O . ARG A 1 82 ? 15.148 -25.786 -35.138 1.00 50.12 82 ARG A O 1
ATOM 698 N N . ALA A 1 83 ? 14.601 -27.890 -34.523 1.00 54.12 83 ALA A N 1
ATOM 699 C CA . ALA A 1 83 ? 15.784 -28.591 -35.051 1.00 54.12 83 ALA A CA 1
ATOM 700 C C . ALA A 1 83 ? 16.039 -28.375 -36.561 1.00 54.12 83 ALA A C 1
ATOM 702 O O . ALA A 1 83 ? 17.114 -28.676 -37.071 1.00 54.12 83 ALA A O 1
ATOM 703 N N . ASP A 1 84 ? 15.048 -27.840 -37.261 1.00 53.56 84 ASP A N 1
ATOM 704 C CA . ASP A 1 84 ? 14.992 -27.524 -38.684 1.00 53.56 84 ASP A CA 1
ATOM 705 C C . ASP A 1 84 ? 15.718 -26.214 -39.063 1.00 53.56 84 ASP A C 1
ATOM 707 O O . ASP A 1 84 ? 15.949 -25.962 -40.246 1.00 53.56 84 ASP A O 1
ATOM 711 N N . VAL A 1 85 ? 16.153 -25.402 -38.090 1.00 49.66 85 VAL A N 1
ATOM 712 C CA . VAL A 1 85 ? 16.935 -24.175 -38.331 1.00 49.66 85 VAL A CA 1
ATOM 713 C C . VAL A 1 85 ? 18.409 -24.450 -38.017 1.00 49.66 85 VAL A C 1
ATOM 715 O O . VAL A 1 85 ? 18.826 -24.448 -36.862 1.00 49.66 85 VAL A O 1
ATOM 718 N N . GLY A 1 86 ? 19.189 -24.759 -39.056 1.00 46.81 86 GLY A N 1
ATOM 719 C CA . GLY A 1 86 ? 20.546 -25.304 -38.947 1.00 46.81 86 GLY A CA 1
ATOM 720 C C . GLY A 1 86 ? 21.492 -24.582 -37.975 1.00 46.81 86 GLY A C 1
ATOM 721 O O . GLY A 1 86 ? 21.577 -23.362 -37.989 1.00 46.81 86 GLY A O 1
ATOM 722 N N . ASN A 1 87 ? 22.208 -25.388 -37.178 1.00 45.62 87 ASN A N 1
ATOM 723 C CA . ASN A 1 87 ? 23.443 -25.241 -36.373 1.00 45.62 87 ASN A CA 1
ATOM 724 C C . ASN A 1 87 ? 23.938 -23.890 -35.793 1.00 45.62 87 ASN A C 1
ATOM 726 O O . ASN A 1 87 ? 24.894 -23.915 -35.021 1.00 45.62 87 ASN A O 1
ATOM 730 N N . ASN A 1 88 ? 23.308 -22.743 -36.035 1.00 47.50 88 ASN A N 1
ATOM 731 C CA . ASN A 1 88 ? 23.607 -21.479 -35.358 1.00 47.50 88 ASN A CA 1
ATOM 732 C C . ASN A 1 88 ? 22.572 -21.236 -34.250 1.00 47.50 88 ASN A C 1
ATOM 734 O O . ASN A 1 88 ? 21.707 -20.366 -34.339 1.00 47.50 88 ASN A O 1
ATOM 738 N N . LEU A 1 89 ? 22.657 -22.057 -33.200 1.00 49.31 89 LEU A N 1
ATOM 739 C CA . LEU A 1 89 ? 21.825 -21.991 -31.996 1.00 49.31 89 LEU A CA 1
ATOM 740 C C . LEU A 1 89 ? 22.158 -20.738 -31.170 1.00 49.31 89 LEU A C 1
ATOM 742 O O . LEU A 1 89 ? 22.934 -20.779 -30.214 1.00 49.31 89 LEU A O 1
ATOM 746 N N . HIS A 1 90 ? 21.555 -19.605 -31.521 1.00 52.94 90 HIS A N 1
ATOM 747 C CA . HIS A 1 90 ? 21.483 -18.474 -30.605 1.00 52.94 90 HIS A CA 1
ATOM 748 C C . HIS A 1 90 ? 20.478 -18.783 -29.481 1.00 52.94 90 HIS A C 1
ATOM 750 O O . HIS A 1 90 ? 19.341 -19.172 -29.738 1.00 52.94 90 HIS A O 1
ATOM 756 N N . ARG A 1 91 ? 20.933 -18.595 -28.235 1.00 51.50 91 ARG A N 1
ATOM 757 C CA . ARG A 1 91 ? 20.150 -18.474 -26.989 1.00 51.50 91 ARG A CA 1
ATOM 758 C C . ARG A 1 91 ? 18.903 -17.597 -27.169 1.00 51.50 91 ARG A C 1
ATOM 760 O O . ARG A 1 91 ? 19.077 -16.391 -27.034 1.00 51.50 91 ARG A O 1
ATOM 767 N N . VAL A 1 92 ? 17.707 -18.112 -27.477 1.00 51.56 92 VAL A N 1
ATOM 768 C CA . VAL A 1 92 ? 16.485 -17.278 -27.494 1.00 51.56 92 VAL A CA 1
ATOM 769 C C . VAL A 1 92 ? 15.836 -17.306 -26.115 1.00 51.56 92 VAL A C 1
ATOM 771 O O . VAL A 1 92 ? 15.428 -18.355 -25.618 1.00 51.56 92 VAL A O 1
ATOM 774 N N . PHE A 1 93 ? 15.745 -16.129 -25.511 1.00 54.53 93 PHE A N 1
ATOM 775 C CA . PHE A 1 93 ? 15.163 -15.889 -24.198 1.00 54.53 93 PHE A CA 1
ATOM 776 C C . PHE A 1 93 ? 13.838 -15.145 -24.384 1.00 54.53 93 PHE A C 1
ATOM 778 O O . PHE A 1 93 ? 13.821 -14.068 -24.979 1.00 54.53 93 PHE A O 1
ATOM 785 N N . VAL A 1 94 ? 12.729 -15.728 -23.919 1.00 59.72 94 VAL A N 1
ATOM 786 C CA . VAL A 1 94 ? 11.378 -15.156 -24.078 1.00 59.72 94 VAL A CA 1
ATOM 787 C C . VAL A 1 94 ? 10.804 -14.787 -22.718 1.00 59.72 94 VAL A C 1
ATOM 789 O O . VAL A 1 94 ? 10.834 -15.597 -21.790 1.00 59.72 94 VAL A O 1
ATOM 792 N N . TYR A 1 95 ? 10.284 -13.563 -22.608 1.00 68.12 95 TYR A N 1
ATOM 793 C CA . TYR A 1 95 ? 9.648 -13.062 -21.391 1.00 68.12 95 TYR A CA 1
ATOM 794 C C . TYR A 1 95 ? 8.413 -13.893 -21.053 1.00 68.12 95 TYR A C 1
ATOM 796 O O . TYR A 1 95 ? 7.560 -14.129 -21.910 1.00 68.12 95 TYR A O 1
ATOM 804 N N . THR A 1 96 ? 8.334 -14.335 -19.800 1.00 69.50 96 THR A N 1
ATOM 805 C CA . THR A 1 96 ? 7.178 -15.048 -19.260 1.00 69.50 96 THR A CA 1
ATOM 806 C C . THR A 1 96 ? 6.487 -14.150 -18.233 1.00 69.50 96 THR A C 1
ATOM 808 O O . THR A 1 96 ? 7.042 -13.962 -17.153 1.00 69.50 96 THR A O 1
ATOM 811 N N . PRO A 1 97 ? 5.303 -13.591 -18.546 1.00 75.44 97 PRO A N 1
ATOM 812 C CA . PRO A 1 97 ? 4.538 -12.792 -17.594 1.00 75.44 97 PRO A CA 1
ATOM 813 C C . PRO A 1 97 ? 4.143 -13.597 -16.357 1.00 75.44 97 PRO A C 1
ATOM 815 O O . PRO A 1 97 ? 3.930 -14.811 -16.453 1.00 75.44 97 PRO A O 1
ATOM 818 N N . LEU A 1 98 ? 3.940 -12.907 -15.232 1.00 79.81 98 LEU A N 1
ATOM 819 C CA . LEU A 1 98 ? 3.399 -13.533 -14.027 1.00 79.81 98 LEU A CA 1
ATOM 820 C C . LEU A 1 98 ? 2.046 -14.200 -14.292 1.00 79.81 98 LEU A C 1
ATOM 822 O O . LEU A 1 98 ? 1.083 -13.596 -14.775 1.00 79.81 98 LEU A O 1
ATOM 826 N N . THR A 1 99 ? 1.953 -15.470 -13.917 1.00 84.62 99 THR A N 1
ATOM 827 C CA . THR A 1 99 ? 0.705 -16.218 -13.964 1.00 84.62 99 THR A CA 1
ATOM 828 C C . THR A 1 99 ? -0.206 -15.813 -12.809 1.00 84.62 99 THR A C 1
ATOM 830 O O . THR A 1 99 ? 0.229 -15.452 -11.713 1.00 84.62 99 THR A O 1
ATOM 833 N N . LYS A 1 100 ? -1.518 -15.969 -13.010 1.00 83.19 100 LYS A N 1
ATOM 834 C CA . LYS A 1 100 ? -2.511 -15.764 -11.945 1.00 83.19 100 LYS A CA 1
ATOM 835 C C . LYS A 1 100 ? -2.203 -16.600 -10.696 1.00 83.19 100 LYS A C 1
ATOM 837 O O . LYS A 1 100 ? -2.421 -16.138 -9.583 1.00 83.19 100 LYS A O 1
ATOM 842 N N . MET A 1 101 ? -1.703 -17.823 -10.875 1.00 84.38 101 MET A N 1
ATOM 843 C CA . MET A 1 101 ? -1.366 -18.715 -9.766 1.00 84.38 101 MET A CA 1
ATOM 844 C C . MET A 1 101 ? -0.184 -18.188 -8.943 1.00 84.38 101 MET A C 1
ATOM 846 O O . MET A 1 101 ? -0.224 -18.275 -7.720 1.00 84.38 101 MET A O 1
ATOM 850 N N . GLU A 1 102 ? 0.839 -17.624 -9.584 1.00 86.31 102 GLU A N 1
ATOM 851 C CA . GLU A 1 102 ? 1.973 -17.004 -8.883 1.00 86.31 102 GLU A CA 1
ATOM 852 C C . GLU A 1 102 ? 1.524 -15.794 -8.065 1.00 86.31 102 GLU A C 1
ATOM 854 O O . GLU A 1 102 ? 1.859 -15.702 -6.887 1.00 86.31 102 GLU A O 1
ATOM 859 N N . ILE A 1 103 ? 0.677 -14.934 -8.637 1.00 88.31 103 ILE A N 1
ATOM 860 C CA . ILE A 1 103 ? 0.122 -13.769 -7.931 1.00 88.31 103 ILE A CA 1
ATOM 861 C C . ILE A 1 103 ? -0.695 -14.203 -6.706 1.00 88.31 103 ILE A C 1
ATOM 863 O O . ILE A 1 103 ? -0.573 -13.609 -5.636 1.00 88.31 103 ILE A O 1
ATOM 867 N N . MET A 1 104 ? -1.513 -15.253 -6.837 1.00 88.00 104 MET A N 1
ATOM 868 C CA . MET A 1 104 ? -2.292 -15.781 -5.711 1.00 88.00 104 MET A CA 1
ATOM 869 C C . MET A 1 104 ? -1.389 -16.334 -4.604 1.00 88.00 104 MET A C 1
ATOM 871 O O . MET A 1 104 ? -1.617 -16.022 -3.440 1.00 88.00 104 MET A O 1
ATOM 875 N N . LYS A 1 105 ? -0.326 -17.069 -4.957 1.00 89.81 105 LYS A N 1
ATOM 876 C CA . LYS A 1 105 ? 0.661 -17.556 -3.981 1.00 89.81 105 LYS A CA 1
ATOM 877 C C . LYS A 1 105 ? 1.373 -16.412 -3.260 1.00 89.81 105 LYS A C 1
ATOM 879 O O . LYS A 1 105 ? 1.509 -16.459 -2.045 1.00 89.81 105 LYS A O 1
ATOM 884 N N . MET A 1 106 ? 1.782 -15.365 -3.979 1.00 90.50 106 MET A N 1
ATOM 885 C CA . MET A 1 106 ? 2.383 -14.174 -3.363 1.00 90.50 106 MET A CA 1
ATOM 886 C C . MET A 1 106 ? 1.411 -13.503 -2.385 1.00 90.50 106 MET A C 1
ATOM 888 O O . MET A 1 106 ? 1.800 -13.115 -1.288 1.00 90.50 106 MET A O 1
ATOM 892 N N . LYS A 1 107 ? 0.128 -13.410 -2.749 1.00 88.88 107 LYS A N 1
ATOM 893 C CA . LYS A 1 107 ? -0.912 -12.845 -1.881 1.00 88.88 107 LYS A CA 1
ATOM 894 C C . LYS A 1 107 ? -1.154 -13.675 -0.618 1.00 88.88 107 LYS A C 1
ATOM 896 O O . LYS A 1 107 ? -1.492 -13.108 0.412 1.00 88.88 107 LYS A O 1
ATOM 901 N N . GLU A 1 108 ? -0.997 -14.992 -0.691 1.00 89.75 108 GLU A N 1
ATOM 902 C CA . GLU A 1 108 ? -1.076 -15.876 0.479 1.00 89.75 108 GLU A CA 1
ATOM 903 C C . GLU A 1 108 ? 0.135 -15.719 1.413 1.00 89.75 108 GLU A C 1
ATOM 905 O O . GLU A 1 108 ? -0.013 -15.885 2.622 1.00 89.75 108 GLU A O 1
ATOM 910 N N . MET A 1 109 ? 1.310 -15.378 0.872 1.00 89.44 109 MET A N 1
ATOM 911 C CA . MET A 1 109 ? 2.534 -15.141 1.651 1.00 89.44 109 MET A CA 1
ATOM 912 C C . MET A 1 109 ? 2.526 -13.790 2.370 1.00 89.44 109 MET A C 1
ATOM 914 O O . MET A 1 109 ? 3.035 -13.683 3.481 1.00 89.44 109 MET A O 1
ATOM 918 N N . VAL A 1 110 ? 1.948 -12.757 1.752 1.00 91.31 110 VAL A N 1
ATOM 919 C CA . VAL A 1 110 ? 1.917 -11.404 2.318 1.00 91.31 110 VAL A CA 1
ATOM 920 C C . VAL A 1 110 ? 0.718 -11.270 3.272 1.00 91.31 110 VAL A C 1
ATOM 922 O O . VAL A 1 110 ? -0.427 -11.247 2.811 1.00 91.31 110 VAL A O 1
ATOM 925 N N . PRO A 1 111 ? 0.928 -11.164 4.601 1.00 88.38 111 PRO A N 1
ATOM 926 C CA . PRO A 1 111 ? -0.176 -11.039 5.551 1.00 88.38 111 PRO A CA 1
ATOM 927 C C . PRO A 1 111 ? -0.896 -9.699 5.372 1.00 88.38 111 PRO A C 1
ATOM 929 O O . PRO A 1 111 ? -0.353 -8.757 4.814 1.00 88.38 111 PRO A O 1
ATOM 932 N N . SER A 1 112 ? -2.123 -9.559 5.875 1.00 85.38 112 SER A N 1
ATOM 933 C CA . SER A 1 112 ? -2.811 -8.261 5.807 1.00 85.38 112 SER A CA 1
ATOM 934 C C . SER A 1 112 ? -2.066 -7.194 6.616 1.00 85.38 112 SER A C 1
ATOM 936 O O . SER A 1 112 ? -1.879 -7.379 7.819 1.00 85.38 112 SER A O 1
ATOM 938 N N . HIS A 1 113 ? -1.768 -6.037 6.009 1.00 85.50 113 HIS A N 1
ATOM 939 C CA . HIS A 1 113 ? -1.186 -4.880 6.708 1.00 85.50 113 HIS A CA 1
ATOM 940 C C . HIS A 1 113 ? -1.980 -4.480 7.962 1.00 85.50 113 HIS A C 1
ATOM 942 O O . HIS A 1 113 ? -1.394 -4.074 8.956 1.00 85.50 113 HIS A O 1
ATOM 948 N N . SER A 1 114 ? -3.314 -4.596 7.944 1.00 80.38 114 SER A N 1
ATOM 949 C CA . SER A 1 114 ? -4.145 -4.259 9.110 1.00 80.38 114 SER A CA 1
ATOM 950 C C . SER A 1 114 ? -4.000 -5.240 10.276 1.00 80.38 114 SER A C 1
ATOM 952 O O . SER A 1 114 ? -4.233 -4.854 11.416 1.00 80.38 114 SER A O 1
ATOM 954 N N . ARG A 1 115 ? -3.643 -6.500 9.995 1.00 79.38 115 ARG A N 1
ATOM 955 C CA . ARG A 1 115 ? -3.540 -7.577 10.990 1.00 79.38 115 ARG A CA 1
ATOM 956 C C . ARG A 1 115 ? -2.115 -7.728 11.513 1.00 79.38 115 ARG A C 1
ATOM 958 O O . ARG A 1 115 ? -1.931 -7.949 12.702 1.00 79.38 115 ARG A O 1
ATOM 965 N N . ASP A 1 116 ? -1.134 -7.625 10.624 1.00 83.50 116 ASP A N 1
ATOM 966 C CA . ASP A 1 116 ? 0.288 -7.722 10.943 1.00 83.50 116 ASP A CA 1
ATOM 967 C C . ASP A 1 116 ? 1.085 -6.737 10.068 1.00 83.50 116 ASP A C 1
ATOM 969 O O . ASP A 1 116 ? 1.568 -7.106 8.994 1.00 83.50 116 ASP A O 1
ATOM 973 N N . PRO A 1 117 ? 1.210 -5.463 10.492 1.00 83.75 117 PRO A N 1
ATOM 974 C CA . PRO A 1 117 ? 1.943 -4.454 9.733 1.00 83.75 117 PRO A CA 1
ATOM 975 C C . PRO A 1 117 ? 3.415 -4.827 9.538 1.00 83.75 117 PRO A C 1
ATOM 977 O O . PRO A 1 117 ? 3.970 -4.633 8.459 1.00 83.75 117 PRO A O 1
ATOM 980 N N . THR A 1 118 ? 4.051 -5.373 10.577 1.00 84.88 118 THR A N 1
ATOM 981 C CA . THR A 1 118 ? 5.478 -5.714 10.562 1.00 84.88 118 THR A CA 1
ATOM 982 C C . THR A 1 118 ? 5.748 -6.874 9.610 1.00 84.88 118 THR A C 1
ATOM 984 O O . THR A 1 118 ? 6.632 -6.767 8.758 1.00 84.88 118 THR A O 1
ATOM 987 N N . GLY A 1 119 ? 4.962 -7.951 9.707 1.00 88.94 119 GLY A N 1
ATOM 988 C CA . GLY A 1 119 ? 5.036 -9.074 8.776 1.00 88.94 119 GLY A CA 1
ATOM 989 C C . GLY A 1 119 ? 4.690 -8.661 7.350 1.00 88.94 119 GLY A C 1
ATOM 990 O O . GLY A 1 119 ? 5.374 -9.075 6.421 1.00 88.94 119 GLY A O 1
ATOM 991 N N . PHE A 1 120 ? 3.712 -7.769 7.160 1.00 93.25 120 PHE A N 1
ATOM 992 C CA . PHE A 1 120 ? 3.348 -7.268 5.833 1.00 93.25 120 PHE A CA 1
ATOM 993 C C . PHE A 1 120 ? 4.537 -6.621 5.122 1.00 93.25 120 PHE A C 1
ATOM 995 O O . PHE A 1 120 ? 4.841 -6.998 3.995 1.00 93.25 120 PHE A O 1
ATOM 1002 N N . PHE A 1 121 ? 5.231 -5.674 5.764 1.00 91.81 121 PHE A N 1
ATOM 1003 C CA . PHE A 1 121 ? 6.362 -4.995 5.120 1.00 91.81 121 PHE A CA 1
ATOM 1004 C C . PHE A 1 121 ? 7.528 -5.937 4.842 1.00 91.81 121 PHE A C 1
ATOM 1006 O O . PHE A 1 121 ? 8.170 -5.804 3.802 1.00 91.81 121 PHE A O 1
ATOM 1013 N N . LYS A 1 122 ? 7.789 -6.880 5.750 1.00 91.94 122 LYS A N 1
ATOM 1014 C CA . LYS A 1 122 ? 8.849 -7.872 5.587 1.00 91.94 122 LYS A CA 1
ATOM 1015 C C . LYS A 1 122 ? 8.572 -8.784 4.389 1.00 91.94 122 LYS A C 1
ATOM 1017 O O . LYS A 1 122 ? 9.366 -8.818 3.457 1.00 91.94 122 LYS A O 1
ATOM 1022 N N . GLU A 1 123 ? 7.425 -9.456 4.378 1.00 93.69 123 GLU A N 1
ATOM 1023 C CA . GLU A 1 123 ? 7.091 -10.421 3.325 1.00 93.69 123 GLU A CA 1
ATOM 1024 C C . GLU A 1 123 ? 6.852 -9.721 1.974 1.00 93.69 123 GLU A C 1
ATOM 1026 O O . GLU A 1 123 ? 7.220 -10.242 0.924 1.00 93.69 123 GLU A O 1
ATOM 1031 N N . LEU A 1 124 ? 6.311 -8.495 1.973 1.00 94.12 124 LEU A N 1
ATOM 1032 C CA . LEU A 1 124 ? 6.218 -7.687 0.755 1.00 94.12 124 LEU A CA 1
ATOM 1033 C C . LEU A 1 124 ? 7.605 -7.334 0.200 1.00 94.12 124 LEU A C 1
ATOM 1035 O O . LEU A 1 124 ? 7.798 -7.380 -1.015 1.00 94.12 124 LEU A O 1
ATOM 1039 N N . ALA A 1 125 ? 8.567 -6.979 1.057 1.00 92.38 125 ALA A N 1
ATOM 1040 C CA . ALA A 1 125 ? 9.933 -6.706 0.622 1.00 92.38 125 ALA A CA 1
ATOM 1041 C C . ALA A 1 125 ? 10.586 -7.949 0.008 1.00 92.38 125 ALA A C 1
ATOM 1043 O O . ALA A 1 125 ? 11.204 -7.850 -1.055 1.00 92.38 125 ALA A O 1
ATOM 1044 N N . ASP A 1 126 ? 10.384 -9.112 0.625 1.00 90.75 126 ASP A N 1
ATOM 1045 C CA . ASP A 1 126 ? 10.872 -10.388 0.105 1.00 90.75 126 ASP A CA 1
ATOM 1046 C C . ASP A 1 126 ? 10.253 -10.682 -1.273 1.00 90.75 126 ASP A C 1
ATOM 1048 O O . ASP A 1 126 ? 10.982 -10.918 -2.236 1.00 90.75 126 ASP A O 1
ATOM 1052 N N . VAL A 1 127 ? 8.930 -10.544 -1.436 1.00 90.69 127 VAL A N 1
ATOM 1053 C CA . VAL A 1 127 ? 8.256 -10.738 -2.737 1.00 90.69 127 VAL A CA 1
ATOM 1054 C C . VAL A 1 127 ? 8.797 -9.792 -3.812 1.00 90.69 127 VAL A C 1
ATOM 1056 O O . VAL A 1 127 ? 9.084 -10.239 -4.926 1.00 90.69 127 VAL A O 1
ATOM 1059 N N . LEU A 1 128 ? 8.966 -8.505 -3.494 1.00 89.88 128 LEU A N 1
ATOM 1060 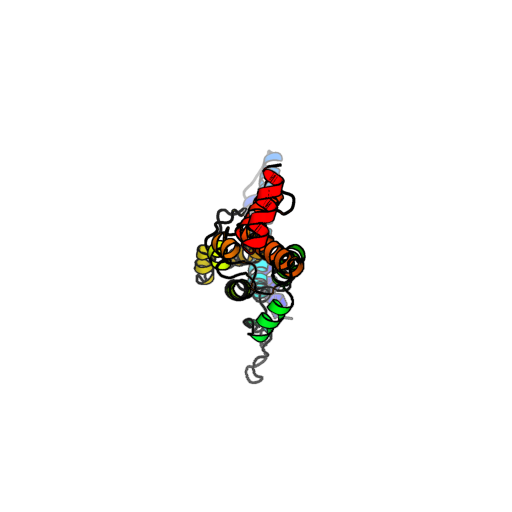C CA . LEU A 1 128 ? 9.440 -7.493 -4.446 1.00 89.88 128 LEU A CA 1
ATOM 1061 C C . LEU A 1 128 ? 10.917 -7.664 -4.834 1.00 89.88 128 LEU A C 1
ATOM 1063 O O . LEU A 1 128 ? 11.326 -7.142 -5.870 1.00 89.88 128 LEU A O 1
ATOM 1067 N N . THR A 1 129 ? 11.711 -8.385 -4.038 1.00 85.94 129 THR A N 1
ATOM 1068 C CA . THR A 1 129 ? 13.153 -8.586 -4.275 1.00 85.94 129 THR A CA 1
ATOM 1069 C C . THR A 1 129 ? 13.525 -10.007 -4.710 1.00 85.94 129 THR A C 1
ATOM 1071 O O . THR A 1 129 ? 14.632 -10.216 -5.204 1.00 85.94 129 THR A O 1
ATOM 1074 N N . MET A 1 130 ? 12.605 -10.974 -4.602 1.00 80.31 130 MET A N 1
ATOM 1075 C CA . MET A 1 130 ? 12.819 -12.383 -4.970 1.00 80.31 130 MET A CA 1
ATOM 1076 C C . MET A 1 130 ? 13.088 -12.598 -6.469 1.00 80.31 130 MET A C 1
ATOM 1078 O O . MET A 1 130 ? 13.707 -13.592 -6.852 1.00 80.31 130 MET A O 1
ATOM 1082 N N . GLY A 1 131 ? 12.623 -11.689 -7.327 1.00 72.25 131 GLY A N 1
ATOM 1083 C CA . GLY A 1 131 ? 12.700 -11.819 -8.778 1.00 72.25 131 GLY A CA 1
ATOM 1084 C C . GLY A 1 131 ? 13.105 -10.529 -9.479 1.00 72.25 131 GLY A C 1
ATOM 1085 O O . GLY A 1 131 ? 13.131 -9.448 -8.896 1.00 72.25 131 GLY A O 1
ATOM 1086 N N . THR A 1 132 ? 13.415 -10.655 -10.767 1.00 72.88 132 THR A N 1
ATOM 1087 C CA . THR A 1 132 ? 13.549 -9.500 -11.656 1.00 72.88 132 THR A CA 1
ATOM 1088 C C . THR A 1 132 ? 12.223 -9.298 -12.371 1.00 72.88 132 THR A C 1
ATOM 1090 O O . THR A 1 132 ? 11.812 -10.127 -13.176 1.00 72.88 132 THR A O 1
ATOM 1093 N N . TYR A 1 133 ? 11.511 -8.235 -12.017 1.00 80.56 133 TYR A N 1
ATOM 1094 C CA . TYR A 1 133 ? 10.159 -7.982 -12.505 1.00 80.56 133 TYR A CA 1
ATOM 1095 C C . TYR A 1 133 ? 10.162 -6.867 -13.548 1.00 80.56 133 TYR A C 1
ATOM 1097 O O . TYR A 1 133 ? 10.899 -5.888 -13.415 1.00 80.56 133 TYR A O 1
ATOM 1105 N N . THR A 1 134 ? 9.309 -6.995 -14.566 1.00 81.56 134 THR A N 1
ATOM 1106 C CA . THR A 1 134 ? 8.970 -5.856 -15.433 1.00 81.56 134 THR A CA 1
ATOM 1107 C C . THR A 1 134 ? 8.175 -4.808 -14.654 1.00 81.56 134 THR A C 1
ATOM 1109 O O . THR A 1 134 ? 7.633 -5.084 -13.576 1.00 81.56 134 THR A O 1
ATOM 1112 N N . LEU A 1 135 ? 8.053 -3.597 -15.203 1.00 84.62 135 LEU A N 1
ATOM 1113 C CA . LEU A 1 135 ? 7.160 -2.591 -14.626 1.00 84.62 135 LEU A CA 1
ATOM 1114 C C . LEU A 1 135 ? 5.697 -3.071 -14.660 1.00 84.62 135 LEU A C 1
ATOM 1116 O O . LEU A 1 135 ? 4.933 -2.820 -13.721 1.00 84.62 135 LEU A O 1
ATOM 1120 N N . ALA A 1 136 ? 5.323 -3.816 -15.705 1.00 83.56 136 ALA A N 1
ATOM 1121 C CA . ALA A 1 136 ? 4.017 -4.457 -15.827 1.00 83.56 136 ALA A CA 1
ATOM 1122 C C . ALA A 1 136 ? 3.777 -5.503 -14.723 1.00 83.56 136 ALA A C 1
ATOM 1124 O O . ALA A 1 136 ? 2.734 -5.466 -14.067 1.00 83.56 136 ALA A O 1
ATOM 1125 N N . ASP A 1 137 ? 4.746 -6.385 -14.463 1.00 85.88 137 ASP A N 1
ATOM 1126 C CA . ASP A 1 137 ? 4.672 -7.367 -13.375 1.00 85.88 137 ASP A CA 1
ATOM 1127 C C . ASP A 1 137 ? 4.535 -6.675 -12.018 1.00 85.88 137 ASP A C 1
ATOM 1129 O O . ASP A 1 137 ? 3.642 -7.013 -11.242 1.00 85.88 137 ASP A O 1
ATOM 1133 N N . MET A 1 138 ? 5.364 -5.659 -11.746 1.00 88.88 138 MET A N 1
ATOM 1134 C CA . MET A 1 138 ? 5.272 -4.877 -10.509 1.00 88.88 138 MET A CA 1
ATOM 1135 C C . MET A 1 138 ? 3.911 -4.211 -10.352 1.00 88.88 138 MET A C 1
ATOM 1137 O O . MET A 1 138 ? 3.315 -4.268 -9.278 1.00 88.88 138 MET A O 1
ATOM 1141 N N . THR A 1 139 ? 3.378 -3.637 -11.427 1.00 89.75 139 THR A N 1
ATOM 1142 C CA . THR A 1 139 ? 2.040 -3.044 -11.429 1.00 89.75 139 THR A CA 1
ATOM 1143 C C . THR A 1 139 ? 0.971 -4.073 -11.063 1.00 89.75 139 THR A C 1
ATOM 1145 O O . THR A 1 139 ? 0.131 -3.816 -10.198 1.00 89.75 139 THR A O 1
ATOM 1148 N N . ILE A 1 140 ? 1.004 -5.255 -11.685 1.00 89.50 140 ILE A N 1
ATOM 1149 C CA . ILE A 1 140 ? 0.035 -6.320 -11.416 1.00 89.50 140 ILE A CA 1
ATOM 1150 C C . ILE A 1 140 ? 0.173 -6.824 -9.976 1.00 89.50 140 ILE A C 1
ATOM 1152 O O . ILE A 1 140 ? -0.841 -6.940 -9.284 1.00 89.50 140 ILE A O 1
ATOM 1156 N N . MET A 1 141 ? 1.395 -7.084 -9.505 1.00 92.06 141 MET A N 1
ATOM 1157 C CA . MET A 1 141 ? 1.648 -7.533 -8.134 1.00 92.06 141 MET A CA 1
ATOM 1158 C C . MET A 1 141 ? 1.119 -6.525 -7.116 1.00 92.06 141 MET A C 1
ATOM 1160 O O . MET A 1 141 ? 0.312 -6.881 -6.262 1.00 92.06 141 MET A O 1
ATOM 1164 N N . LEU A 1 142 ? 1.497 -5.251 -7.226 1.00 93.25 142 LEU A N 1
ATOM 1165 C CA . LEU A 1 142 ? 1.117 -4.234 -6.245 1.00 93.25 142 LEU A CA 1
ATOM 1166 C C . LEU A 1 142 ? -0.395 -4.000 -6.206 1.00 93.25 142 LEU A C 1
ATOM 1168 O O . LEU A 1 142 ? -0.949 -3.843 -5.121 1.00 93.25 142 LEU A O 1
ATOM 1172 N N . LYS A 1 143 ? -1.091 -4.061 -7.349 1.00 91.81 143 LYS A N 1
ATOM 1173 C CA . LYS A 1 143 ? -2.564 -4.003 -7.382 1.00 91.81 143 LYS A CA 1
ATOM 1174 C C . LYS A 1 143 ? -3.238 -5.139 -6.602 1.00 91.81 143 LYS A C 1
ATOM 1176 O O . LYS A 1 143 ? -4.359 -4.958 -6.137 1.00 91.81 143 LYS A O 1
ATOM 1181 N N . HIS A 1 144 ? -2.585 -6.295 -6.471 1.00 91.19 144 HIS A N 1
ATOM 1182 C CA . HIS A 1 144 ? -3.129 -7.458 -5.762 1.00 91.19 144 HIS A CA 1
ATOM 1183 C C . HIS A 1 144 ? -2.652 -7.580 -4.310 1.00 91.19 144 HIS A C 1
ATOM 1185 O O . HIS A 1 144 ? -3.391 -8.123 -3.484 1.00 91.19 144 HIS A O 1
ATOM 1191 N N . LEU A 1 145 ? -1.434 -7.119 -4.016 1.00 91.88 145 LEU A N 1
ATOM 1192 C CA . LEU A 1 145 ? -0.794 -7.233 -2.703 1.00 91.88 145 LEU A CA 1
ATOM 1193 C C . LEU A 1 145 ? -1.100 -6.043 -1.789 1.00 91.88 145 LEU A C 1
ATOM 1195 O O . LEU A 1 145 ? -1.132 -6.199 -0.571 1.00 91.88 145 LEU A O 1
ATOM 1199 N N . LEU A 1 146 ? -1.325 -4.853 -2.352 1.00 91.69 146 LEU A N 1
ATOM 1200 C CA . LEU A 1 146 ? -1.617 -3.660 -1.564 1.00 91.69 146 LEU A CA 1
ATOM 1201 C C . LEU A 1 146 ? -3.120 -3.530 -1.266 1.00 91.69 146 LEU A C 1
ATOM 1203 O O . LEU A 1 146 ? -3.956 -3.960 -2.066 1.00 91.69 146 LEU A O 1
ATOM 1207 N N . PRO A 1 147 ? -3.495 -2.877 -0.149 1.00 88.31 147 PRO A N 1
ATOM 1208 C CA . PRO A 1 147 ? -4.880 -2.495 0.096 1.00 88.31 147 PRO A CA 1
ATOM 1209 C C . PRO A 1 147 ? -5.447 -1.618 -1.030 1.00 88.31 147 PRO A C 1
ATOM 1211 O O . PRO A 1 147 ? -4.722 -0.862 -1.686 1.00 88.31 147 PRO A O 1
ATOM 1214 N N . SER A 1 148 ? -6.766 -1.693 -1.224 1.00 85.25 148 SER A N 1
ATOM 1215 C CA . SER A 1 148 ? -7.463 -0.955 -2.283 1.00 85.25 148 SER A CA 1
ATOM 1216 C C . SER A 1 148 ? -7.138 0.545 -2.254 1.00 85.25 148 SER A C 1
ATOM 1218 O O . SER A 1 148 ? -7.127 1.175 -1.196 1.00 85.25 148 SER A O 1
ATOM 1220 N N . GLY A 1 149 ? -6.848 1.115 -3.425 1.00 83.75 149 GLY A N 1
ATOM 1221 C CA . GLY A 1 149 ? -6.522 2.533 -3.601 1.00 83.75 149 GLY A CA 1
ATOM 1222 C C . GLY A 1 149 ? -5.106 2.951 -3.184 1.00 83.75 149 GLY A C 1
ATOM 1223 O O . GLY A 1 149 ? -4.689 4.055 -3.527 1.00 83.75 149 GLY A O 1
ATOM 1224 N N . ILE A 1 150 ? -4.331 2.103 -2.495 1.00 89.75 150 ILE A N 1
ATOM 1225 C CA . ILE A 1 150 ? -2.943 2.433 -2.122 1.00 89.75 150 ILE A CA 1
ATOM 1226 C C . ILE A 1 150 ? -2.026 2.425 -3.343 1.00 89.75 150 ILE A C 1
ATOM 1228 O O . ILE A 1 150 ? -1.155 3.284 -3.446 1.00 89.75 150 ILE A O 1
ATOM 1232 N N . TYR A 1 151 ? -2.250 1.506 -4.286 1.00 91.25 151 TYR A N 1
ATOM 1233 C CA . TYR A 1 151 ? -1.492 1.473 -5.535 1.00 91.25 151 TYR A CA 1
ATOM 1234 C C . TYR A 1 151 ? -1.631 2.780 -6.333 1.00 91.25 151 TYR A C 1
ATOM 1236 O O . TYR A 1 151 ? -0.621 3.318 -6.765 1.00 91.25 151 TYR A O 1
ATOM 1244 N N . GLU A 1 152 ? -2.837 3.336 -6.479 1.00 89.25 152 GLU A N 1
ATOM 1245 C CA . GLU A 1 152 ? -3.019 4.588 -7.235 1.00 89.25 152 GLU A CA 1
ATOM 1246 C C . GLU A 1 152 ? -2.298 5.760 -6.551 1.00 89.25 152 GLU A C 1
ATOM 1248 O O . GLU A 1 152 ? -1.551 6.495 -7.191 1.00 89.25 152 GLU A O 1
ATOM 1253 N N . LYS A 1 153 ? -2.388 5.854 -5.216 1.00 88.81 153 LYS A N 1
ATOM 1254 C CA . LYS A 1 153 ? -1.621 6.844 -4.440 1.00 88.81 153 LYS A CA 1
ATOM 1255 C C . LYS A 1 153 ? -0.111 6.670 -4.573 1.00 88.81 153 LYS A C 1
ATOM 1257 O O . LYS A 1 153 ? 0.616 7.651 -4.474 1.00 88.81 153 LYS A O 1
ATOM 1262 N N . LEU A 1 154 ? 0.364 5.431 -4.702 1.00 90.12 154 LEU A N 1
ATOM 1263 C CA . LEU A 1 154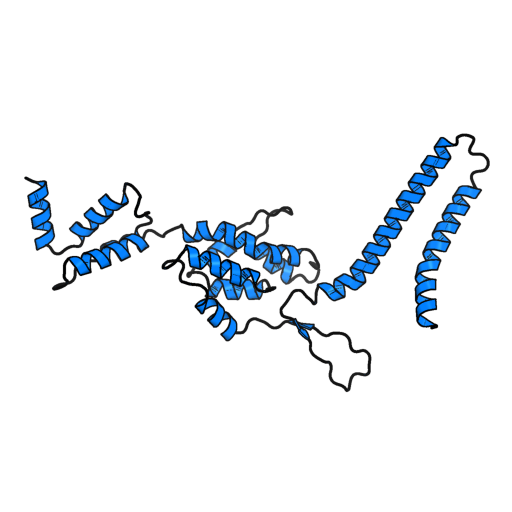 ? 1.771 5.120 -4.933 1.00 90.12 154 LEU A CA 1
ATOM 1264 C C . LEU A 1 154 ? 2.179 5.529 -6.354 1.00 90.12 154 LEU A C 1
ATOM 1266 O O . LEU A 1 154 ? 3.222 6.149 -6.514 1.00 90.12 154 LEU A O 1
ATOM 1270 N N . ARG A 1 155 ? 1.349 5.242 -7.362 1.00 89.00 155 ARG A N 1
ATOM 1271 C CA . ARG A 1 155 ? 1.574 5.578 -8.777 1.00 89.00 155 ARG A CA 1
ATOM 1272 C C . ARG A 1 155 ? 1.729 7.085 -9.007 1.00 89.00 155 ARG A C 1
ATOM 1274 O O . ARG A 1 155 ? 2.537 7.496 -9.831 1.00 89.00 155 ARG A O 1
ATOM 1281 N N . GLU A 1 156 ? 0.993 7.896 -8.251 1.00 87.12 156 GLU A N 1
ATOM 1282 C CA . GLU A 1 156 ? 1.040 9.366 -8.294 1.00 87.12 156 GLU A CA 1
ATOM 1283 C C . GLU A 1 156 ? 2.268 9.980 -7.595 1.00 87.12 156 GLU A C 1
ATOM 1285 O O . GLU A 1 156 ? 2.443 11.200 -7.611 1.00 87.12 156 GLU A O 1
ATOM 1290 N N . LYS A 1 157 ? 3.122 9.178 -6.943 1.00 85.81 157 LYS A N 1
ATOM 1291 C CA . LYS A 1 157 ? 4.303 9.708 -6.252 1.00 85.81 157 LYS A CA 1
ATOM 1292 C C . LYS A 1 157 ? 5.424 10.041 -7.228 1.00 85.81 157 LYS A C 1
ATOM 1294 O O . LYS A 1 157 ? 5.754 9.263 -8.116 1.00 85.81 157 LYS A O 1
ATOM 1299 N N . ASN A 1 158 ? 6.065 11.173 -6.958 1.00 82.62 158 ASN A N 1
ATOM 1300 C CA . ASN A 1 158 ? 7.383 11.494 -7.484 1.00 82.62 158 ASN A CA 1
ATOM 1301 C C . ASN A 1 158 ? 8.434 11.006 -6.477 1.00 82.62 158 ASN A C 1
ATOM 1303 O O . ASN A 1 158 ? 8.379 11.342 -5.290 1.00 82.62 158 ASN A O 1
ATOM 1307 N N . TRP A 1 159 ? 9.377 10.200 -6.947 1.00 81.88 159 TRP A N 1
ATOM 1308 C CA . TRP A 1 159 ? 10.535 9.728 -6.201 1.00 81.88 159 TRP A CA 1
ATOM 1309 C C . TRP A 1 159 ? 11.765 10.518 -6.620 1.00 81.88 159 TRP A C 1
ATOM 1311 O O . TRP A 1 159 ? 12.025 10.696 -7.804 1.00 81.88 159 TRP A O 1
ATOM 1321 N N . VAL A 1 160 ? 12.549 10.964 -5.645 1.00 73.62 160 VAL A N 1
ATOM 1322 C CA . VAL A 1 160 ? 13.850 11.580 -5.912 1.00 73.62 160 VAL A CA 1
ATOM 1323 C C . VAL A 1 160 ? 14.898 10.471 -5.958 1.00 73.62 160 VAL A C 1
ATOM 1325 O O . VAL A 1 160 ? 15.065 9.746 -4.973 1.00 73.62 160 VAL A O 1
ATOM 1328 N N . VAL A 1 161 ? 15.573 10.340 -7.097 1.00 70.88 161 VAL A N 1
ATOM 1329 C CA . VAL A 1 161 ? 16.714 9.445 -7.334 1.00 70.88 161 VAL A CA 1
ATOM 1330 C C . VAL A 1 161 ? 17.938 10.273 -7.736 1.00 70.88 161 VAL A C 1
ATOM 1332 O O . VAL A 1 161 ? 17.808 11.444 -8.087 1.00 70.88 161 VAL A O 1
ATOM 1335 N N . ASP A 1 162 ? 19.136 9.689 -7.700 1.00 61.34 162 ASP A N 1
ATOM 1336 C CA . ASP A 1 162 ? 20.388 10.420 -7.980 1.00 61.34 162 ASP A CA 1
ATOM 1337 C C . ASP A 1 162 ? 20.417 11.064 -9.383 1.00 61.34 162 ASP A C 1
ATOM 1339 O O . ASP A 1 162 ? 21.083 12.075 -9.594 1.00 61.34 162 ASP A O 1
ATOM 1343 N N . ALA A 1 163 ? 19.654 10.510 -10.331 1.00 63.91 163 ALA A N 1
ATOM 1344 C CA . ALA A 1 163 ? 19.508 11.009 -11.698 1.00 63.91 163 ALA A CA 1
ATOM 1345 C C . ALA A 1 163 ? 18.369 12.040 -11.889 1.00 63.91 163 ALA A C 1
ATOM 1347 O O . ALA A 1 163 ? 18.161 12.509 -13.008 1.00 63.91 163 ALA A O 1
ATOM 1348 N N . GLY A 1 164 ? 17.631 12.406 -10.831 1.00 71.88 164 GLY A N 1
ATOM 1349 C CA . GLY A 1 164 ? 16.534 13.380 -10.878 1.00 71.88 164 GLY A CA 1
ATOM 1350 C C . GLY A 1 164 ? 15.217 12.870 -10.285 1.00 71.88 164 GLY A C 1
ATOM 1351 O O . GLY A 1 164 ? 15.194 12.032 -9.386 1.00 71.88 164 GLY A O 1
ATOM 1352 N N . GLU A 1 165 ? 14.094 13.404 -10.767 1.00 75.19 165 GLU A N 1
ATOM 1353 C CA . GLU A 1 165 ? 12.762 12.943 -10.366 1.00 75.19 165 GLU A CA 1
ATOM 1354 C C . GLU A 1 165 ? 12.298 11.776 -11.245 1.00 75.19 165 GLU A C 1
ATOM 1356 O O . GLU A 1 165 ? 12.259 11.863 -12.473 1.00 75.19 165 GLU A O 1
ATOM 1361 N N . LEU A 1 166 ? 11.901 10.688 -10.595 1.00 78.81 166 LEU A N 1
ATOM 1362 C CA . LEU A 1 166 ? 11.310 9.506 -11.201 1.00 78.81 166 LEU A CA 1
ATOM 1363 C C . LEU A 1 166 ? 9.840 9.430 -10.793 1.00 78.81 166 LEU A C 1
ATOM 1365 O O . LEU A 1 166 ? 9.515 9.606 -9.623 1.00 78.81 166 LEU A O 1
ATOM 1369 N N . ASN A 1 167 ? 8.936 9.131 -11.720 1.00 81.25 167 ASN A N 1
ATOM 1370 C CA . ASN A 1 167 ? 7.546 8.835 -11.386 1.00 81.25 167 ASN A CA 1
ATOM 1371 C C . ASN A 1 167 ? 7.026 7.679 -12.244 1.00 81.25 167 ASN A C 1
ATOM 1373 O O . ASN A 1 167 ? 7.677 7.236 -13.192 1.00 81.25 167 ASN A O 1
ATOM 1377 N N . TRP A 1 168 ? 5.875 7.120 -11.872 1.00 84.06 168 TRP A N 1
ATOM 1378 C CA . TRP A 1 168 ? 5.427 5.862 -12.473 1.00 84.06 168 TRP A CA 1
ATOM 1379 C C . TRP A 1 168 ? 5.045 6.067 -13.945 1.00 84.06 168 TRP A C 1
ATOM 1381 O O . TRP A 1 168 ? 5.297 5.206 -14.782 1.00 84.06 168 TRP A O 1
ATOM 1391 N N . ALA A 1 169 ? 4.503 7.242 -14.279 1.00 81.56 169 ALA A N 1
ATOM 1392 C CA . ALA A 1 169 ? 4.122 7.605 -15.641 1.00 81.56 169 ALA A CA 1
ATOM 1393 C C . ALA A 1 169 ? 5.340 7.803 -16.564 1.00 81.56 169 ALA A C 1
ATOM 1395 O O . ALA A 1 169 ? 5.302 7.407 -17.732 1.00 81.56 169 ALA A O 1
ATOM 1396 N N . THR A 1 170 ? 6.439 8.378 -16.062 1.00 80.69 170 THR A N 1
ATOM 1397 C CA . THR A 1 170 ? 7.678 8.512 -16.843 1.00 80.69 170 THR A CA 1
ATOM 1398 C C . THR A 1 170 ? 8.315 7.155 -17.105 1.00 80.69 170 THR A C 1
ATOM 1400 O O . THR A 1 170 ? 8.807 6.926 -18.209 1.00 80.69 170 THR A O 1
ATOM 1403 N N . LEU A 1 171 ? 8.235 6.225 -16.152 1.00 82.38 171 LEU A N 1
ATOM 1404 C CA . LEU A 1 171 ? 8.645 4.834 -16.350 1.00 82.38 171 LEU A CA 1
ATOM 1405 C C . LEU A 1 171 ? 7.792 4.117 -17.405 1.00 82.38 171 LEU A C 1
ATOM 1407 O O . LEU A 1 171 ? 8.352 3.520 -18.319 1.00 82.38 171 LEU A O 1
ATOM 1411 N N . GLU A 1 172 ? 6.461 4.230 -17.336 1.00 82.06 172 GLU A N 1
ATOM 1412 C CA . GLU A 1 172 ? 5.548 3.656 -18.341 1.00 82.06 172 GLU A CA 1
ATOM 1413 C C . GLU A 1 172 ? 5.840 4.205 -19.750 1.00 82.06 172 GLU A C 1
ATOM 1415 O O . GLU A 1 172 ? 5.832 3.465 -20.733 1.00 82.06 172 GLU A O 1
ATOM 1420 N N . THR A 1 173 ? 6.138 5.501 -19.862 1.00 77.19 173 THR A N 1
ATOM 1421 C CA . THR A 1 173 ? 6.469 6.134 -21.148 1.00 77.19 173 THR A CA 1
ATOM 1422 C C . THR A 1 173 ? 7.801 5.612 -21.689 1.00 77.19 173 THR A C 1
ATOM 1424 O O . THR A 1 173 ? 7.878 5.169 -22.834 1.00 77.19 173 THR A O 1
ATOM 1427 N N . ARG A 1 174 ? 8.841 5.580 -20.846 1.00 74.56 174 ARG A N 1
ATOM 1428 C CA . ARG A 1 174 ? 10.182 5.121 -21.238 1.00 74.56 174 ARG A CA 1
ATOM 1429 C C . ARG A 1 174 ? 10.227 3.628 -21.567 1.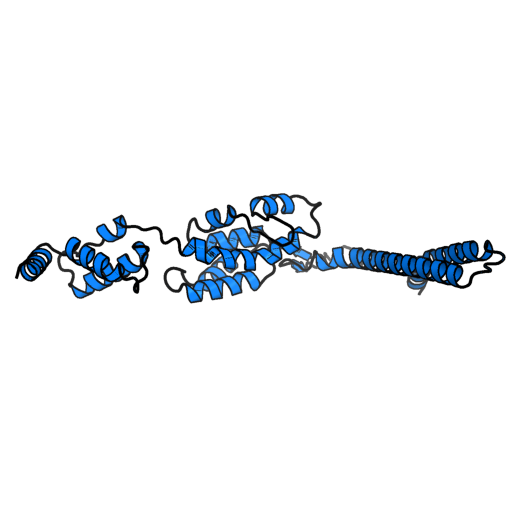00 74.56 174 ARG A C 1
ATOM 1431 O O . ARG A 1 174 ? 11.056 3.230 -22.374 1.00 74.56 174 ARG A O 1
ATOM 1438 N N . GLU A 1 175 ? 9.377 2.799 -20.955 1.00 71.56 175 GLU A N 1
ATOM 1439 C CA . GLU A 1 175 ? 9.334 1.353 -21.232 1.00 71.56 175 GLU A CA 1
ATOM 1440 C C . GLU A 1 175 ? 8.793 1.074 -22.639 1.00 71.56 175 GLU A C 1
ATOM 1442 O O . GLU A 1 175 ? 9.262 0.164 -23.326 1.00 71.56 175 GLU A O 1
ATOM 1447 N N . ASN A 1 176 ? 7.853 1.903 -23.098 1.00 67.25 176 ASN A N 1
ATOM 1448 C CA . ASN A 1 176 ? 7.313 1.833 -24.453 1.00 67.25 176 ASN A CA 1
ATOM 1449 C C . ASN A 1 176 ? 8.297 2.378 -25.507 1.00 67.25 176 ASN A C 1
ATOM 1451 O O . ASN A 1 176 ? 8.293 1.925 -26.658 1.00 67.25 176 ASN A O 1
ATOM 1455 N N . ASP A 1 177 ? 9.186 3.291 -25.111 1.00 65.75 177 ASP A N 1
ATOM 1456 C CA . ASP A 1 177 ? 10.217 3.852 -25.977 1.00 65.75 177 ASP A CA 1
ATOM 1457 C C . ASP A 1 177 ? 11.429 2.914 -26.094 1.00 65.75 177 ASP A C 1
ATOM 1459 O O . ASP A 1 177 ? 12.365 2.925 -25.295 1.00 65.75 177 ASP A O 1
ATOM 1463 N N . ARG A 1 178 ? 11.474 2.134 -27.183 1.00 52.25 178 ARG A N 1
ATOM 1464 C CA . ARG A 1 178 ? 12.563 1.180 -27.507 1.00 52.25 178 ARG A CA 1
ATOM 1465 C C . ARG A 1 178 ? 13.980 1.785 -27.550 1.00 52.25 178 ARG A C 1
ATOM 1467 O O . ARG A 1 178 ? 14.951 1.034 -27.598 1.00 52.25 178 ARG A O 1
ATOM 1474 N N . ALA A 1 179 ? 14.109 3.112 -27.557 1.00 50.56 179 ALA A N 1
ATOM 1475 C CA . ALA A 1 179 ? 15.385 3.828 -27.539 1.00 50.56 179 ALA A CA 1
ATOM 1476 C C . ALA A 1 179 ? 15.970 4.023 -26.124 1.00 50.56 179 ALA A C 1
ATOM 1478 O O . ALA A 1 179 ? 17.152 4.331 -26.005 1.00 50.56 179 ALA A O 1
ATOM 1479 N N . ALA A 1 180 ? 15.197 3.804 -25.052 1.00 54.59 180 ALA A N 1
ATOM 1480 C CA . ALA A 1 180 ? 15.619 4.025 -23.660 1.00 54.59 180 ALA A CA 1
ATOM 1481 C C . ALA A 1 180 ? 16.535 2.914 -23.086 1.00 54.59 180 ALA A C 1
ATOM 1483 O O . ALA A 1 180 ? 16.655 2.749 -21.869 1.00 54.59 180 ALA A O 1
ATOM 1484 N N . GLY A 1 181 ? 17.168 2.129 -23.965 1.00 51.44 181 GLY A N 1
ATOM 1485 C CA . GLY A 1 181 ? 17.930 0.925 -23.644 1.00 51.44 181 GLY A CA 1
ATOM 1486 C C . GLY A 1 181 ? 19.141 1.191 -22.750 1.00 51.44 181 GLY A C 1
ATOM 1487 O O . GLY A 1 181 ? 20.210 1.559 -23.229 1.00 51.44 181 GLY A O 1
ATOM 1488 N N . GLY A 1 182 ? 18.971 0.949 -21.450 1.00 55.38 182 GLY A N 1
ATOM 1489 C CA . GLY A 1 182 ? 20.040 0.870 -20.451 1.00 55.38 182 GLY A CA 1
ATOM 1490 C C . GLY A 1 182 ? 19.648 1.476 -19.107 1.00 55.38 182 GLY A C 1
ATOM 1491 O O . GLY A 1 182 ? 19.840 0.849 -18.070 1.00 55.38 182 GLY A O 1
ATOM 1492 N N . ASP A 1 183 ? 19.039 2.656 -19.139 1.00 64.81 183 ASP A N 1
ATOM 1493 C CA . ASP A 1 183 ? 18.827 3.481 -17.946 1.00 64.81 183 ASP A CA 1
ATOM 1494 C C . ASP A 1 183 ? 17.525 3.104 -17.213 1.00 64.81 183 ASP A C 1
ATOM 1496 O O . ASP A 1 183 ? 17.498 2.913 -16.000 1.00 64.81 183 ASP A O 1
ATOM 1500 N N . ILE A 1 184 ? 16.467 2.788 -17.972 1.00 73.19 184 ILE A N 1
ATOM 1501 C CA . ILE A 1 184 ? 15.176 2.383 -17.399 1.00 73.19 184 ILE A CA 1
ATOM 1502 C C . ILE A 1 184 ? 15.252 1.088 -16.576 1.00 73.19 184 ILE A C 1
ATOM 1504 O O . ILE A 1 184 ? 14.513 0.910 -15.613 1.00 73.19 184 ILE A O 1
ATOM 1508 N N . HIS A 1 185 ? 16.149 0.162 -16.920 1.00 71.44 185 HIS A N 1
ATOM 1509 C CA . HIS A 1 185 ? 16.291 -1.087 -16.166 1.00 71.44 185 HIS A CA 1
ATOM 1510 C C . HIS A 1 185 ? 16.889 -0.848 -14.776 1.00 71.44 185 HIS A C 1
ATOM 1512 O O . HIS A 1 185 ? 16.530 -1.549 -13.830 1.00 71.44 185 HIS A O 1
ATOM 1518 N N . GLN A 1 186 ? 17.776 0.142 -14.637 1.00 75.75 186 GLN A N 1
ATOM 1519 C CA . GLN A 1 186 ? 18.300 0.533 -13.331 1.00 75.75 186 GLN A CA 1
ATOM 1520 C C . GLN A 1 186 ? 17.211 1.199 -12.488 1.00 75.75 186 GLN A C 1
ATOM 1522 O O . GLN A 1 186 ? 17.056 0.844 -11.319 1.00 75.75 186 GLN A O 1
ATOM 1527 N N . ASP A 1 187 ? 16.396 2.057 -13.103 1.00 79.62 187 ASP A N 1
ATOM 1528 C CA . ASP A 1 187 ? 15.265 2.706 -12.435 1.00 79.62 187 ASP A CA 1
ATOM 1529 C C . ASP A 1 187 ? 14.226 1.683 -11.946 1.00 79.62 187 ASP A C 1
ATOM 1531 O O . ASP A 1 187 ? 13.814 1.708 -10.785 1.00 79.62 187 ASP A O 1
ATOM 1535 N N . ILE A 1 188 ? 13.861 0.713 -12.794 1.00 80.38 188 ILE A N 1
ATOM 1536 C CA . ILE A 1 188 ? 12.962 -0.398 -12.442 1.00 80.38 188 ILE A CA 1
ATOM 1537 C C . ILE A 1 188 ? 13.551 -1.225 -11.289 1.00 80.38 188 ILE A C 1
ATOM 1539 O O . ILE A 1 188 ? 12.839 -1.585 -10.355 1.00 80.38 188 ILE A O 1
ATOM 1543 N N . LYS A 1 189 ? 14.862 -1.486 -11.291 1.00 81.31 189 LYS A N 1
ATOM 1544 C CA . LYS A 1 189 ? 15.533 -2.217 -10.205 1.00 81.31 189 LYS A CA 1
ATOM 1545 C C . LYS A 1 189 ? 15.547 -1.442 -8.881 1.00 81.31 189 LYS A C 1
ATOM 1547 O O . LYS A 1 189 ? 15.581 -2.063 -7.819 1.00 81.31 189 LYS A O 1
ATOM 1552 N N . ALA A 1 190 ? 15.518 -0.112 -8.924 1.00 83.81 190 ALA A N 1
ATOM 1553 C CA . ALA A 1 190 ? 15.448 0.734 -7.735 1.00 83.81 190 ALA A CA 1
ATOM 1554 C C . ALA A 1 190 ? 14.025 0.832 -7.146 1.00 83.81 190 ALA A C 1
ATOM 1556 O O . ALA A 1 190 ? 13.880 1.128 -5.954 1.00 83.81 190 ALA A O 1
ATOM 1557 N N . LEU A 1 191 ? 12.980 0.545 -7.937 1.00 86.81 191 LEU A N 1
ATOM 1558 C CA . LEU A 1 191 ? 11.578 0.676 -7.518 1.00 86.81 191 LEU A CA 1
ATOM 1559 C C . LEU A 1 191 ? 11.236 -0.050 -6.213 1.00 86.81 191 LEU A C 1
ATOM 1561 O O . LEU A 1 191 ? 10.630 0.599 -5.362 1.00 86.81 191 LEU A O 1
ATOM 1565 N N . PRO A 1 192 ? 11.613 -1.326 -5.979 1.00 90.06 192 PRO A N 1
ATOM 1566 C CA . PRO A 1 192 ? 11.299 -2.002 -4.720 1.00 90.06 192 PRO A CA 1
ATOM 1567 C C . PRO A 1 192 ? 11.719 -1.197 -3.485 1.00 90.06 192 PRO A C 1
ATOM 1569 O O . PRO A 1 192 ? 10.923 -1.007 -2.566 1.00 90.06 192 PRO A O 1
ATOM 1572 N N . GLY A 1 193 ? 12.935 -0.642 -3.488 1.00 88.56 193 GLY A N 1
ATOM 1573 C CA . GLY A 1 193 ? 13.435 0.178 -2.384 1.00 88.56 193 GLY A CA 1
ATOM 1574 C C . GLY A 1 193 ? 12.662 1.489 -2.219 1.00 88.56 193 GLY A C 1
ATOM 1575 O O . GLY A 1 193 ? 12.323 1.878 -1.100 1.00 88.56 193 GLY A O 1
ATOM 1576 N N . LEU A 1 194 ? 12.328 2.151 -3.330 1.00 89.00 194 LEU A N 1
ATOM 1577 C CA . LEU A 1 194 ? 11.542 3.390 -3.325 1.00 89.00 194 LEU A CA 1
ATOM 1578 C C . LEU A 1 194 ? 10.117 3.165 -2.805 1.00 89.00 194 LEU A C 1
ATOM 1580 O O . LEU A 1 194 ? 9.622 3.942 -1.984 1.00 89.00 194 LEU A O 1
ATOM 1584 N N . ILE A 1 195 ? 9.479 2.076 -3.236 1.00 90.94 195 ILE A N 1
ATOM 1585 C CA . ILE A 1 195 ? 8.143 1.672 -2.797 1.00 90.94 195 ILE A CA 1
ATOM 1586 C C . ILE A 1 195 ? 8.157 1.432 -1.292 1.00 90.94 195 ILE A C 1
ATOM 1588 O O . ILE A 1 195 ? 7.376 2.053 -0.574 1.00 90.94 195 ILE A O 1
ATOM 1592 N N . LEU A 1 196 ? 9.076 0.603 -0.795 1.00 90.44 196 LEU A N 1
ATOM 1593 C CA . LEU A 1 196 ? 9.160 0.261 0.628 1.00 90.44 196 LEU A CA 1
ATOM 1594 C C . LEU A 1 196 ? 9.455 1.476 1.521 1.00 90.44 196 LEU A C 1
ATOM 1596 O O . LEU A 1 196 ? 9.029 1.502 2.673 1.00 90.44 196 LEU A O 1
ATOM 1600 N N . LYS A 1 197 ? 10.119 2.514 0.998 1.00 89.38 197 LYS A N 1
ATOM 1601 C CA . LYS A 1 197 ? 10.360 3.774 1.719 1.00 89.38 197 LYS A CA 1
ATOM 1602 C C . LYS A 1 197 ? 9.098 4.634 1.866 1.00 89.38 197 LYS A C 1
ATOM 1604 O O . LYS A 1 197 ? 8.913 5.284 2.894 1.00 89.38 197 LYS A O 1
ATOM 1609 N N . VAL A 1 198 ? 8.240 4.668 0.845 1.00 87.69 198 VAL A N 1
ATOM 1610 C CA . VAL A 1 198 ? 7.053 5.548 0.797 1.00 87.69 198 VAL A CA 1
ATOM 1611 C C . VAL A 1 198 ? 5.797 4.857 1.325 1.00 87.69 198 VAL A C 1
ATOM 1613 O O . VAL A 1 198 ? 4.938 5.493 1.939 1.00 87.69 198 VAL A O 1
ATOM 1616 N N . LEU A 1 199 ? 5.689 3.548 1.116 1.00 89.50 199 LEU A N 1
ATOM 1617 C CA . LEU A 1 199 ? 4.506 2.762 1.436 1.00 89.50 199 LEU A CA 1
ATOM 1618 C C . LEU A 1 199 ? 4.070 2.862 2.912 1.00 89.50 199 LEU A C 1
ATOM 1620 O O . LEU A 1 199 ? 2.867 3.018 3.135 1.00 89.50 199 LEU A O 1
ATOM 1624 N N . PRO A 1 200 ? 4.973 2.883 3.918 1.00 87.00 200 PRO A N 1
ATOM 1625 C CA . PRO A 1 200 ? 4.582 3.109 5.306 1.00 87.00 200 PRO A CA 1
ATOM 1626 C C . PRO A 1 200 ? 3.796 4.399 5.502 1.00 87.00 200 PRO A C 1
ATOM 1628 O O . PRO A 1 200 ? 2.811 4.390 6.228 1.00 87.00 200 PRO A O 1
ATOM 1631 N N . GLN A 1 201 ? 4.162 5.489 4.823 1.00 83.69 201 GLN A N 1
ATOM 1632 C CA . GLN A 1 201 ? 3.487 6.788 4.940 1.00 83.69 201 GLN A CA 1
ATOM 1633 C C . GLN A 1 201 ? 2.074 6.745 4.343 1.00 83.69 201 GLN A C 1
ATOM 1635 O O . GLN A 1 201 ? 1.137 7.314 4.899 1.00 83.69 201 GLN A O 1
ATOM 1640 N N . LEU A 1 202 ? 1.911 6.025 3.229 1.00 84.69 202 LEU A N 1
ATOM 1641 C CA . LEU A 1 202 ? 0.619 5.841 2.563 1.00 84.69 202 LEU A CA 1
ATOM 1642 C C . LEU A 1 202 ? -0.331 4.941 3.359 1.00 84.69 202 LEU A C 1
ATOM 1644 O O . LEU A 1 202 ? -1.543 5.148 3.330 1.00 84.69 202 LEU A O 1
ATOM 1648 N N . LEU A 1 203 ? 0.220 3.950 4.060 1.00 81.81 203 LEU A N 1
ATOM 1649 C CA . LEU A 1 203 ? -0.533 2.990 4.865 1.00 81.81 203 LEU A CA 1
ATOM 1650 C C . LEU A 1 203 ? -0.789 3.468 6.300 1.00 81.81 203 LEU A C 1
ATOM 1652 O O . LEU A 1 203 ? -1.758 3.042 6.923 1.00 81.81 203 LEU A O 1
ATOM 1656 N N . THR A 1 204 ? 0.039 4.379 6.819 1.00 70.38 204 THR A N 1
ATOM 1657 C CA . THR A 1 204 ? -0.172 5.034 8.124 1.00 70.38 204 THR A CA 1
ATOM 1658 C C . THR A 1 204 ? -1.119 6.220 8.058 1.00 70.38 204 THR A C 1
ATOM 1660 O O . THR A 1 204 ? -1.522 6.715 9.110 1.00 70.38 204 THR A O 1
ATOM 1663 N N . THR A 1 205 ? -1.561 6.631 6.863 1.00 59.62 205 THR A N 1
ATOM 1664 C CA . THR A 1 205 ? -2.736 7.499 6.736 1.00 59.62 205 THR A CA 1
ATOM 1665 C C . THR A 1 205 ? -3.982 6.667 7.058 1.00 59.62 205 THR A C 1
ATOM 1667 O O . THR A 1 205 ? -4.758 6.312 6.170 1.00 59.62 205 THR A O 1
ATOM 1670 N N . LYS A 1 206 ? -4.146 6.277 8.331 1.00 60.50 206 LYS A N 1
ATOM 1671 C CA . LYS A 1 206 ? -5.385 5.681 8.827 1.00 60.50 206 LYS A CA 1
ATOM 1672 C C . LYS A 1 206 ? -6.487 6.671 8.477 1.00 60.50 206 LYS A C 1
ATOM 1674 O O . LYS A 1 206 ? -6.500 7.794 8.974 1.00 60.50 206 LYS A O 1
ATOM 1679 N N . LYS A 1 207 ? -7.356 6.285 7.548 1.00 61.09 207 LYS A N 1
ATOM 1680 C CA . LYS A 1 207 ? -8.540 7.071 7.240 1.00 61.09 207 LYS A CA 1
ATOM 1681 C C . LYS A 1 207 ? -9.404 6.979 8.488 1.00 61.09 207 LYS A C 1
ATOM 1683 O O . LYS A 1 207 ? -9.819 5.882 8.847 1.00 61.09 207 LYS A O 1
ATOM 1688 N N . GLU A 1 208 ? -9.562 8.095 9.181 1.00 79.12 208 GLU A N 1
ATOM 1689 C CA . GLU A 1 208 ? -10.463 8.160 10.319 1.00 79.12 208 GLU A CA 1
ATOM 1690 C C . GLU A 1 208 ? -11.873 7.847 9.819 1.00 79.12 208 GLU A C 1
ATOM 1692 O O . GLU A 1 208 ? -12.419 8.574 8.987 1.00 79.12 208 GLU A O 1
ATOM 1697 N N . ASP A 1 209 ? -12.429 6.732 10.276 1.00 83.50 209 ASP A N 1
ATOM 1698 C CA . ASP A 1 209 ? -13.789 6.312 9.958 1.00 83.50 209 ASP A CA 1
ATOM 1699 C C . ASP A 1 209 ? -14.619 6.340 11.243 1.00 83.50 209 ASP A C 1
ATOM 1701 O O . ASP A 1 209 ? -14.917 5.330 11.890 1.00 83.50 209 ASP A O 1
ATOM 1705 N N . TRP A 1 210 ? -14.940 7.566 11.655 1.00 87.56 210 TRP A N 1
ATOM 1706 C CA . TRP A 1 210 ? -15.762 7.827 12.832 1.00 87.56 210 TRP A CA 1
ATOM 1707 C C . TRP A 1 210 ? -17.198 7.313 12.669 1.00 87.56 210 TRP A C 1
ATOM 1709 O O . TRP A 1 210 ? -17.857 7.034 13.677 1.00 87.56 210 TRP A O 1
ATOM 1719 N N . ASP A 1 211 ? -17.664 7.132 11.431 1.00 89.31 211 ASP A N 1
ATOM 1720 C CA . ASP A 1 211 ? -18.982 6.578 11.126 1.00 89.31 211 ASP A CA 1
ATOM 1721 C C . ASP A 1 211 ? -19.023 5.080 11.448 1.00 89.31 211 ASP A C 1
ATOM 1723 O O . ASP A 1 211 ? -19.941 4.629 12.138 1.00 89.31 211 ASP A O 1
ATOM 1727 N N . ALA A 1 212 ? -17.997 4.316 11.056 1.00 88.75 212 ALA A N 1
ATOM 1728 C CA . ALA A 1 212 ? -17.864 2.903 11.415 1.00 88.75 212 ALA A CA 1
ATOM 1729 C C . ALA A 1 212 ? -17.798 2.694 12.939 1.00 88.75 212 ALA A C 1
ATOM 1731 O O . ALA A 1 212 ? -18.454 1.797 13.480 1.00 88.75 212 ALA A O 1
ATOM 1732 N N . ILE A 1 213 ? -17.070 3.563 13.650 1.00 91.88 213 ILE A N 1
ATOM 1733 C CA . ILE A 1 213 ? -17.011 3.544 15.121 1.00 91.88 213 ILE A CA 1
ATOM 1734 C C . ILE A 1 213 ? -18.393 3.842 15.714 1.00 91.88 213 ILE A C 1
ATOM 1736 O O . ILE A 1 213 ? -18.849 3.129 16.605 1.00 91.88 213 ILE A O 1
ATOM 1740 N N . SER A 1 214 ? -19.090 4.860 15.208 1.00 91.38 214 SER A N 1
ATOM 1741 C CA . SER A 1 214 ? -20.417 5.266 15.700 1.00 91.38 214 SER A CA 1
ATOM 1742 C C . SER A 1 214 ? -21.515 4.242 15.371 1.00 91.38 214 SER A C 1
ATOM 1744 O O . SER A 1 214 ? -22.504 4.119 16.097 1.00 91.38 214 SER A O 1
ATOM 1746 N N . ALA A 1 215 ? -21.337 3.456 14.308 1.00 92.81 215 ALA A N 1
ATOM 1747 C CA . ALA A 1 215 ? -22.205 2.335 13.961 1.00 92.81 215 ALA A CA 1
ATOM 1748 C C . ALA A 1 215 ? -21.968 1.094 14.846 1.00 92.81 215 ALA A C 1
ATOM 1750 O O . ALA A 1 215 ? -22.855 0.243 14.962 1.00 92.81 215 ALA A O 1
ATOM 1751 N N . CYS A 1 216 ? -20.808 0.985 15.503 1.00 92.81 216 CYS A N 1
ATOM 1752 C CA . CYS A 1 216 ? -20.464 -0.129 16.383 1.00 92.81 216 CYS A CA 1
ATOM 1753 C C . CYS A 1 216 ? -21.172 -0.015 17.743 1.00 92.81 216 CYS A C 1
ATOM 1755 O O . CYS A 1 216 ? -20.571 0.326 18.758 1.00 92.81 216 CYS A O 1
ATOM 1757 N N . LYS A 1 217 ? -22.474 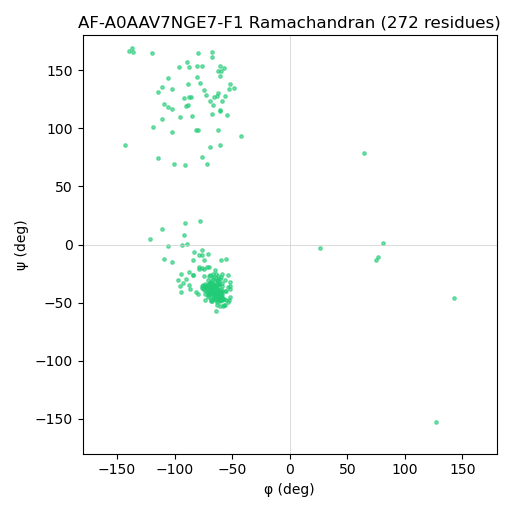-0.317 17.751 1.00 94.25 217 LYS A N 1
ATOM 1758 C CA . LYS A 1 217 ? -23.344 -0.277 18.937 1.00 94.25 217 LYS A CA 1
ATOM 1759 C C . LYS A 1 217 ? -23.492 -1.642 19.596 1.00 94.25 217 LYS A C 1
ATOM 1761 O O . LYS A 1 217 ? -23.398 -2.670 18.915 1.00 94.25 217 LYS A O 1
ATOM 1766 N N . GLN A 1 218 ? -23.759 -1.643 20.900 1.00 93.25 218 GLN A N 1
ATOM 1767 C CA . GLN A 1 218 ? -24.097 -2.858 21.641 1.00 93.25 218 GLN A CA 1
ATOM 1768 C C . GLN A 1 218 ? -25.438 -3.414 21.146 1.00 93.25 218 GLN A C 1
ATOM 1770 O O . GLN A 1 218 ? -26.441 -2.694 21.083 1.00 93.25 218 GLN A O 1
ATOM 1775 N N . LYS A 1 219 ? -25.467 -4.694 20.774 1.00 92.50 219 LYS A N 1
ATOM 1776 C CA . LYS A 1 219 ? -26.675 -5.365 20.280 1.00 92.50 219 LYS A CA 1
ATOM 1777 C C . LYS A 1 219 ? -27.578 -5.787 21.451 1.00 92.50 219 LYS A C 1
ATOM 1779 O O . LYS A 1 219 ? -27.087 -6.048 22.550 1.00 92.50 219 LYS A O 1
ATOM 1784 N N . PRO A 1 220 ? -28.903 -5.907 21.245 1.00 90.06 220 PRO A N 1
ATOM 1785 C CA . PRO A 1 220 ? -29.793 -6.459 22.263 1.00 90.06 220 PRO A CA 1
ATOM 1786 C C . PRO A 1 220 ? -29.377 -7.887 22.647 1.00 90.06 220 PRO A C 1
ATOM 1788 O O . PRO A 1 220 ? -29.290 -8.753 21.781 1.00 90.06 220 PRO A O 1
ATOM 1791 N N . GLY A 1 221 ? -29.125 -8.124 23.937 1.00 89.25 221 GLY A N 1
ATOM 1792 C CA . GLY A 1 221 ? -28.698 -9.429 24.456 1.00 89.25 221 GLY A CA 1
ATOM 1793 C C . GLY A 1 221 ? -27.203 -9.741 24.303 1.00 89.25 221 GLY A C 1
ATOM 1794 O O . GLY A 1 221 ? -26.790 -10.821 24.706 1.00 89.25 221 GLY A O 1
ATOM 1795 N N . GLU A 1 222 ? -26.400 -8.825 23.751 1.00 90.75 222 GLU A N 1
ATOM 1796 C CA . GLU A 1 222 ? -24.939 -8.963 23.696 1.00 90.75 222 GLU A CA 1
ATOM 1797 C C . GLU A 1 222 ? -24.324 -8.715 25.076 1.00 90.75 222 GLU A C 1
ATOM 1799 O O . GLU A 1 222 ? -24.655 -7.724 25.744 1.00 90.75 222 GLU A O 1
ATOM 1804 N N . ASP A 1 223 ? -23.419 -9.606 25.487 1.00 90.25 223 ASP A N 1
ATOM 1805 C CA . ASP A 1 223 ? -22.661 -9.428 26.718 1.00 90.25 223 ASP A CA 1
ATOM 1806 C C . ASP A 1 223 ? -21.780 -8.170 26.646 1.00 90.25 223 ASP A C 1
ATOM 1808 O O . ASP A 1 223 ? -21.336 -7.734 25.582 1.00 90.25 223 ASP A O 1
ATOM 1812 N N . THR A 1 224 ? -21.545 -7.546 27.800 1.00 85.81 224 THR A N 1
ATOM 1813 C CA . THR A 1 224 ? -20.786 -6.289 27.845 1.00 85.81 224 THR A CA 1
ATOM 1814 C C . THR A 1 224 ? -19.311 -6.505 27.505 1.00 85.81 224 THR A C 1
ATOM 1816 O O . THR A 1 224 ? -18.713 -5.629 26.883 1.00 85.81 224 THR A O 1
ATOM 1819 N N . GLY A 1 225 ? -18.736 -7.660 27.860 1.00 83.25 225 GLY A N 1
ATOM 1820 C CA . GLY A 1 225 ? -17.369 -8.025 27.492 1.00 83.25 225 GLY A CA 1
ATOM 1821 C C . GLY A 1 225 ? -17.213 -8.201 25.982 1.00 83.25 225 GLY A C 1
ATOM 1822 O O . GLY A 1 225 ? -16.326 -7.594 25.386 1.00 83.25 225 GLY A O 1
ATOM 1823 N N . ASP A 1 226 ? -18.134 -8.930 25.349 1.00 86.25 226 ASP A N 1
ATOM 1824 C CA . ASP A 1 226 ? -18.127 -9.144 23.894 1.00 86.25 226 ASP A CA 1
ATOM 1825 C C . ASP A 1 226 ? -18.264 -7.824 23.121 1.00 86.25 226 ASP A C 1
ATOM 1827 O O . ASP A 1 226 ? -17.556 -7.576 22.139 1.00 86.25 226 ASP A O 1
ATOM 1831 N N . TYR A 1 227 ? -19.145 -6.935 23.590 1.00 93.25 227 TYR A N 1
ATOM 1832 C CA . TYR A 1 227 ? -19.286 -5.597 23.024 1.00 93.25 227 TYR A CA 1
ATOM 1833 C C . TYR A 1 227 ? -18.013 -4.755 23.196 1.00 93.25 227 TYR A C 1
ATOM 1835 O O . TYR A 1 227 ? -17.593 -4.104 22.237 1.00 93.25 227 TYR A O 1
ATOM 1843 N N . TYR A 1 228 ? -17.394 -4.777 24.383 1.00 90.56 228 TYR A N 1
ATOM 1844 C CA . TYR A 1 228 ? -16.145 -4.062 24.652 1.00 90.56 228 TYR A CA 1
ATOM 1845 C C . TYR A 1 228 ? -15.054 -4.483 23.666 1.00 90.56 228 TYR A C 1
ATOM 1847 O O . TYR A 1 228 ? -14.494 -3.625 22.986 1.00 90.56 228 TYR A O 1
ATOM 1855 N N . SER A 1 229 ? -14.806 -5.790 23.525 1.00 85.81 229 SER A N 1
ATOM 1856 C CA . SER A 1 229 ? -13.775 -6.308 22.619 1.00 85.81 229 SER A CA 1
ATOM 1857 C C . SER A 1 229 ? -14.051 -5.923 21.166 1.00 85.81 229 SER A C 1
ATOM 1859 O O . SER A 1 229 ? -13.158 -5.455 20.462 1.00 85.81 229 SER A O 1
ATOM 1861 N N . ARG A 1 230 ? -15.310 -6.022 20.721 1.00 93.62 230 ARG A N 1
ATOM 1862 C CA . ARG A 1 230 ? -15.698 -5.642 19.356 1.00 93.62 230 ARG A CA 1
ATOM 1863 C C . ARG A 1 230 ? -15.530 -4.144 19.091 1.00 93.62 230 ARG A C 1
ATOM 1865 O O . ARG A 1 230 ? -15.112 -3.757 17.998 1.00 93.62 230 ARG A O 1
ATOM 1872 N N . LEU A 1 231 ? -15.866 -3.295 20.063 1.00 91.88 231 LEU A N 1
ATOM 1873 C CA . LEU A 1 231 ? -15.657 -1.856 19.944 1.00 91.88 231 LEU A CA 1
ATOM 1874 C C . LEU A 1 231 ? -14.168 -1.508 19.974 1.00 91.88 231 LEU A C 1
ATOM 1876 O O . LEU A 1 231 ? -13.755 -0.651 19.203 1.00 91.88 231 LEU A O 1
ATOM 1880 N N . GLU A 1 232 ? -13.372 -2.155 20.823 1.00 89.31 232 GLU A N 1
ATOM 1881 C CA . GLU A 1 232 ? -11.926 -1.935 20.922 1.00 89.31 232 GLU A CA 1
ATOM 1882 C C . GLU A 1 232 ? -11.224 -2.252 19.600 1.00 89.31 232 GLU A C 1
ATOM 1884 O O . GLU A 1 232 ? -10.470 -1.419 19.096 1.00 89.31 232 GLU A O 1
ATOM 1889 N N . GLU A 1 233 ? -11.549 -3.385 18.974 1.00 85.94 233 GLU A N 1
ATOM 1890 C CA . GLU A 1 233 ? -11.057 -3.729 17.637 1.00 85.94 233 GLU A CA 1
ATOM 1891 C C . GLU A 1 233 ? -11.502 -2.703 16.585 1.00 85.94 233 GLU A C 1
ATOM 1893 O O . GLU A 1 233 ? -10.681 -2.189 15.819 1.00 85.94 233 GLU A O 1
ATOM 1898 N N . CYS A 1 234 ? -12.792 -2.349 16.569 1.00 86.88 234 CYS A N 1
ATOM 1899 C CA . CYS A 1 234 ? -13.328 -1.356 15.638 1.00 86.88 234 CYS A CA 1
ATOM 1900 C C . CYS A 1 234 ? -12.640 0.010 15.803 1.00 86.88 234 CYS A C 1
ATOM 1902 O O . CYS A 1 234 ? -12.265 0.649 14.818 1.00 86.88 234 CYS A O 1
ATOM 1904 N N . PHE A 1 235 ? -12.423 0.447 17.041 1.00 88.69 235 PHE A N 1
ATOM 1905 C CA . PHE A 1 235 ? -11.791 1.717 17.367 1.00 88.69 235 PHE A CA 1
ATOM 1906 C C . PHE A 1 235 ? -10.299 1.707 17.015 1.00 88.69 235 PHE A C 1
ATOM 1908 O O . PHE A 1 235 ? -9.804 2.658 16.408 1.00 88.69 235 PHE A O 1
ATOM 1915 N N . ALA A 1 236 ? -9.580 0.621 17.304 1.00 82.62 236 ALA A N 1
ATOM 1916 C CA . ALA A 1 236 ? -8.169 0.472 16.953 1.00 82.62 236 ALA A CA 1
ATOM 1917 C C . ALA A 1 236 ? -7.937 0.568 15.435 1.00 82.62 236 ALA A C 1
ATOM 1919 O O . ALA A 1 236 ? -6.957 1.179 14.988 1.00 82.62 236 ALA A O 1
ATOM 1920 N N . ILE A 1 237 ? -8.853 0.003 14.643 1.00 80.62 237 ILE A N 1
ATOM 1921 C CA . ILE A 1 237 ? -8.790 0.007 13.178 1.00 80.62 237 ILE A CA 1
ATOM 1922 C C . ILE A 1 237 ? -9.134 1.391 12.612 1.00 80.62 237 ILE A C 1
ATOM 1924 O O . ILE A 1 237 ? -8.391 1.905 11.775 1.00 80.62 237 ILE A O 1
ATOM 1928 N N . ASN A 1 238 ? -10.219 2.008 13.087 1.00 84.38 238 ASN A N 1
ATOM 1929 C CA . ASN A 1 238 ? -10.852 3.139 12.401 1.00 84.38 238 ASN A CA 1
ATOM 1930 C C . ASN A 1 238 ? -10.549 4.521 13.004 1.00 84.38 238 ASN A C 1
ATOM 1932 O O . ASN A 1 238 ? -10.795 5.523 12.345 1.00 84.38 238 ASN A O 1
ATOM 1936 N N . SER A 1 239 ? -10.018 4.618 14.229 1.00 84.81 239 SER A N 1
ATOM 1937 C CA . SER A 1 239 ? -9.889 5.915 14.930 1.00 84.81 239 SER A CA 1
ATOM 1938 C C . SER A 1 239 ? -8.778 6.820 14.408 1.00 84.81 239 SER A C 1
ATOM 1940 O O . SER A 1 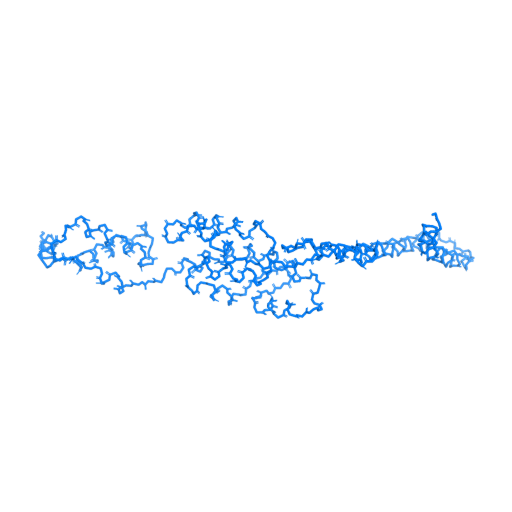239 ? -8.685 7.965 14.826 1.00 84.81 239 SER A O 1
ATOM 1942 N N . GLY A 1 240 ? -7.858 6.306 13.591 1.00 78.75 240 GLY A N 1
ATOM 1943 C CA . GLY A 1 240 ? -6.630 7.043 13.271 1.00 78.75 240 GLY A CA 1
ATOM 1944 C C . GLY A 1 240 ? -5.594 7.075 14.398 1.00 78.75 240 GLY A C 1
ATOM 1945 O O . GLY A 1 240 ? -4.422 7.355 14.150 1.00 78.75 240 GLY A O 1
ATOM 1946 N N . LEU A 1 241 ? -5.978 6.703 15.620 1.00 79.00 241 LEU A N 1
ATOM 1947 C CA . LEU A 1 241 ? -5.157 6.865 16.810 1.00 79.00 241 LEU A CA 1
ATOM 1948 C C . LEU A 1 241 ? -4.248 5.657 17.057 1.00 79.00 241 LEU A C 1
ATOM 1950 O O . LEU A 1 241 ? -4.488 4.529 16.603 1.00 79.00 241 LEU A O 1
ATOM 1954 N N . LYS A 1 242 ? -3.170 5.911 17.800 1.00 75.06 242 LYS A N 1
ATOM 1955 C CA . LYS A 1 242 ? -2.325 4.865 18.383 1.00 75.06 242 LYS A CA 1
ATOM 1956 C C . LYS A 1 242 ? -2.89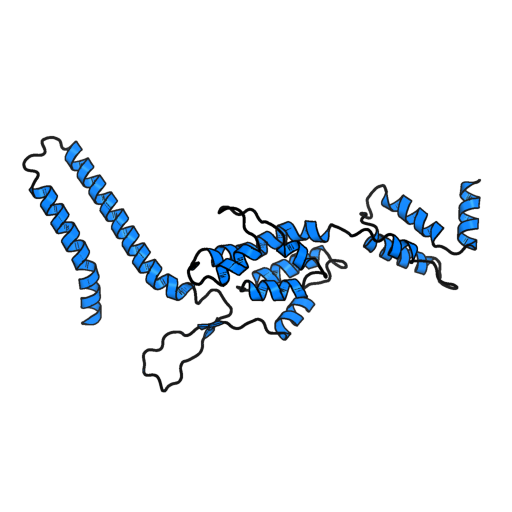8 4.489 19.756 1.00 75.06 242 LYS A C 1
ATOM 1958 O O . LYS A 1 242 ? -3.217 5.415 20.503 1.00 75.06 242 LYS A O 1
ATOM 1963 N N . PRO A 1 243 ? -2.953 3.194 20.125 1.00 68.94 243 PRO A N 1
ATOM 1964 C CA . PRO A 1 243 ? -3.433 2.752 21.442 1.00 68.94 243 PRO A CA 1
ATOM 1965 C C . PRO A 1 243 ? -2.747 3.451 22.622 1.00 68.94 243 PRO A C 1
ATOM 1967 O O . PRO A 1 243 ? -3.375 3.730 23.634 1.00 68.94 243 PRO A O 1
ATOM 1970 N N . ASN A 1 244 ? -1.473 3.810 22.454 1.00 74.50 244 ASN A N 1
ATOM 1971 C CA . ASN A 1 244 ? -0.658 4.440 23.494 1.00 74.50 244 ASN A CA 1
ATOM 1972 C C . ASN A 1 244 ? -0.705 5.979 23.453 1.00 74.50 244 ASN A C 1
ATOM 1974 O O . ASN A 1 244 ? 0.128 6.622 24.082 1.00 74.50 244 ASN A O 1
ATOM 1978 N N . SER A 1 245 ? -1.577 6.580 22.638 1.00 81.75 245 SER A N 1
ATOM 1979 C CA . SER A 1 245 ? -1.716 8.040 22.601 1.00 81.75 245 SER A CA 1
ATOM 1980 C C . SER A 1 245 ? -2.592 8.523 23.751 1.00 81.75 245 SER A C 1
ATOM 1982 O O . SER A 1 245 ? -3.585 7.876 24.071 1.00 81.75 245 SER A O 1
ATOM 1984 N N . ASP A 1 246 ? -2.272 9.685 24.319 1.00 82.12 246 ASP A N 1
ATOM 1985 C CA . ASP A 1 246 ? -3.007 10.259 25.456 1.00 82.12 246 ASP A CA 1
ATOM 1986 C C . ASP A 1 246 ? -4.507 10.435 25.165 1.00 82.12 246 ASP A C 1
ATOM 1988 O O . ASP A 1 246 ? -5.346 10.303 26.049 1.00 82.12 246 ASP A O 1
ATOM 1992 N N . SER A 1 247 ? -4.873 10.683 23.904 1.00 81.62 247 SER A N 1
ATOM 1993 C CA . SER A 1 247 ? -6.267 10.847 23.476 1.00 81.62 247 SER A CA 1
ATOM 1994 C C . SER A 1 247 ? -7.028 9.527 23.298 1.00 81.62 247 SER A C 1
ATOM 1996 O O . SER A 1 247 ? -8.260 9.544 23.287 1.00 81.62 247 SER A O 1
ATOM 1998 N N . TYR A 1 248 ? -6.333 8.391 23.154 1.00 86.25 248 TYR A N 1
ATOM 1999 C CA . TYR A 1 248 ? -6.962 7.098 22.858 1.00 86.25 248 TYR A CA 1
ATOM 2000 C C . TYR A 1 248 ? -7.909 6.633 23.972 1.00 86.25 248 TYR A C 1
ATOM 2002 O O . TYR A 1 248 ? -9.072 6.369 23.657 1.00 86.25 248 TYR A O 1
ATOM 2010 N N . PRO A 1 249 ? -7.502 6.588 25.260 1.00 85.56 249 PRO A N 1
ATOM 2011 C CA . PRO A 1 249 ? -8.375 6.100 26.325 1.00 85.56 249 PRO A CA 1
ATOM 2012 C C . PRO A 1 249 ? -9.632 6.959 26.476 1.00 85.56 249 PRO A C 1
ATOM 2014 O O . PRO A 1 249 ? -10.733 6.432 26.601 1.00 85.56 249 PRO A O 1
ATOM 2017 N N . HIS A 1 250 ? -9.488 8.285 26.401 1.00 85.50 250 HIS A N 1
ATOM 2018 C CA . HIS A 1 250 ? -10.604 9.214 26.580 1.00 85.50 250 HIS A CA 1
ATOM 2019 C C . HIS A 1 250 ? -11.649 9.096 25.466 1.00 85.50 250 HIS A C 1
ATOM 2021 O O . HIS A 1 250 ? -12.848 9.019 25.740 1.00 85.50 250 HIS A O 1
ATOM 2027 N N . LEU A 1 251 ? -11.206 9.050 24.208 1.00 88.50 251 LEU A N 1
ATOM 2028 C CA . LEU A 1 251 ? -12.112 8.947 23.064 1.00 88.50 251 LEU A CA 1
ATOM 2029 C C . LEU A 1 251 ? -12.750 7.558 22.966 1.00 88.50 251 LEU A C 1
ATOM 2031 O O . LEU A 1 251 ? -13.932 7.454 22.635 1.00 88.50 251 LEU A O 1
ATOM 2035 N N . PHE A 1 252 ? -12.005 6.507 23.311 1.00 89.81 252 PHE A N 1
ATOM 2036 C CA . PHE A 1 252 ? -12.538 5.153 23.376 1.00 89.81 252 PHE A CA 1
ATOM 2037 C C . PHE A 1 252 ? -13.628 5.025 24.447 1.00 89.81 252 PHE A C 1
ATOM 2039 O O . PHE A 1 252 ? -14.723 4.559 24.139 1.00 89.81 252 PHE A O 1
ATOM 2046 N N . VAL A 1 253 ? -13.380 5.500 25.675 1.00 88.62 253 VAL A N 1
ATOM 2047 C CA . VAL A 1 253 ? -14.375 5.469 26.764 1.00 88.62 253 VAL A CA 1
ATOM 2048 C C . VAL A 1 253 ? -15.614 6.285 26.401 1.00 88.62 253 VAL A C 1
ATOM 2050 O O . VAL A 1 253 ? -16.733 5.811 26.592 1.00 88.62 253 VAL A O 1
ATOM 2053 N N . SER A 1 254 ? -15.433 7.469 25.808 1.00 88.38 254 SER A N 1
ATOM 2054 C CA . SER A 1 254 ? -16.548 8.290 25.322 1.00 88.38 254 SER A CA 1
ATOM 2055 C C . SER A 1 254 ? -17.435 7.512 24.344 1.00 88.38 254 SER A C 1
ATOM 2057 O O . SER A 1 254 ? -18.650 7.427 24.536 1.00 88.38 254 SER A O 1
ATOM 2059 N N . LYS A 1 255 ? -16.833 6.835 23.356 1.00 90.38 255 LYS A N 1
ATOM 2060 C CA . LYS A 1 255 ? -17.577 6.006 22.397 1.00 90.38 255 LYS A CA 1
ATOM 2061 C C . LYS A 1 255 ? -18.172 4.751 23.024 1.00 90.38 255 LYS A C 1
ATOM 2063 O O . LYS A 1 255 ? -19.290 4.384 22.671 1.00 90.38 255 LYS A O 1
ATOM 2068 N N . LEU A 1 256 ? -17.495 4.127 23.985 1.00 89.81 256 LEU A N 1
ATOM 2069 C CA . LEU A 1 256 ? -18.014 2.978 24.727 1.00 89.81 256 LEU A CA 1
ATOM 2070 C C . LEU A 1 256 ? -19.324 3.330 25.431 1.00 89.81 256 LEU A C 1
ATOM 2072 O O . LEU A 1 256 ? -20.302 2.588 25.303 1.00 89.81 256 LEU A O 1
ATOM 2076 N N . VAL A 1 257 ? -19.362 4.481 26.107 1.00 87.25 257 VAL A N 1
ATOM 2077 C CA . VAL A 1 257 ? -20.565 5.004 26.764 1.00 87.25 257 VAL A CA 1
ATOM 2078 C C . VAL A 1 257 ? -21.603 5.425 25.724 1.00 87.25 257 VAL A C 1
ATOM 2080 O O . VAL A 1 257 ? -22.751 5.006 25.814 1.00 87.25 257 VAL A O 1
ATOM 2083 N N . GLU A 1 258 ? -21.231 6.185 24.693 1.00 87.00 258 GLU A N 1
ATOM 2084 C CA . GLU A 1 258 ? -22.155 6.651 23.646 1.00 87.00 258 GLU A CA 1
ATOM 2085 C C . GLU A 1 258 ? -22.849 5.501 22.893 1.00 87.00 258 GLU A C 1
ATOM 2087 O O . GLU A 1 258 ? -24.014 5.622 22.510 1.00 87.00 258 GLU A O 1
ATOM 2092 N N . ASN A 1 259 ? -22.183 4.365 22.715 1.00 87.94 259 ASN A N 1
ATOM 2093 C CA . ASN A 1 259 ? -22.687 3.266 21.893 1.00 87.94 259 ASN A CA 1
ATOM 2094 C C . ASN A 1 259 ? -23.211 2.063 22.699 1.00 87.94 259 ASN A C 1
ATOM 2096 O O . ASN A 1 259 ? -23.712 1.101 22.106 1.00 87.94 259 ASN A O 1
ATOM 2100 N N . SER A 1 260 ? -23.147 2.115 24.033 1.00 86.38 260 SER A N 1
ATOM 2101 C CA . SER A 1 260 ? -23.739 1.094 24.907 1.00 86.38 260 SER A CA 1
ATOM 2102 C C . SER A 1 260 ? -25.250 1.279 25.087 1.00 86.38 260 SER A C 1
ATOM 2104 O O . SER A 1 260 ? -25.835 2.321 24.763 1.00 86.38 260 SER A O 1
ATOM 2106 N N . LEU A 1 261 ? -25.909 0.229 25.589 1.00 81.75 261 LEU A N 1
ATOM 2107 C CA . LEU A 1 261 ? -27.352 0.236 25.829 1.00 81.75 261 LEU A CA 1
ATOM 2108 C C . LEU A 1 261 ? -27.763 1.342 26.829 1.00 81.75 261 LEU A C 1
ATOM 2110 O O . LEU A 1 261 ? -27.021 1.627 27.772 1.00 81.75 261 LEU A O 1
ATOM 2114 N N . PRO A 1 262 ? -28.979 1.918 26.709 1.00 76.12 262 PRO A N 1
ATOM 2115 C CA . PRO A 1 262 ? -29.430 3.038 27.548 1.00 76.12 262 PRO A CA 1
ATOM 2116 C C . PRO A 1 262 ? -29.287 2.804 29.061 1.00 76.12 262 PRO A C 1
ATOM 2118 O O . PRO A 1 262 ? -28.851 3.688 29.791 1.00 76.12 262 PRO A O 1
ATOM 2121 N N . LYS A 1 263 ? -29.557 1.580 29.531 1.00 67.81 263 LYS A N 1
ATOM 2122 C CA . LYS A 1 263 ? -29.440 1.214 30.955 1.00 67.81 263 LYS A CA 1
ATOM 2123 C C . LYS A 1 263 ? -28.006 1.301 31.500 1.00 67.81 263 LYS A C 1
ATOM 2125 O O . LYS A 1 263 ? -27.823 1.524 32.694 1.00 67.81 263 LYS A O 1
ATOM 2130 N N . LEU A 1 264 ? -27.002 1.093 30.647 1.00 65.81 264 LEU A N 1
ATOM 2131 C CA . LEU A 1 264 ? -25.584 1.217 30.996 1.00 65.81 264 LEU A CA 1
ATOM 2132 C C . LEU A 1 264 ? -25.155 2.688 31.000 1.00 65.81 264 LEU A C 1
ATOM 2134 O O . LEU A 1 264 ? -24.532 3.123 31.965 1.00 65.81 264 LEU A O 1
ATOM 2138 N N . LYS A 1 265 ? -25.594 3.471 30.005 1.00 66.12 265 LYS A N 1
ATOM 2139 C CA . LYS A 1 265 ? -25.393 4.931 29.967 1.00 66.12 265 LYS A CA 1
ATOM 2140 C C . LYS A 1 265 ? -25.881 5.626 31.234 1.00 66.12 265 LYS A C 1
ATOM 2142 O O . LYS A 1 265 ? -25.137 6.381 31.849 1.00 66.12 265 LYS A O 1
ATOM 2147 N N . GLU A 1 266 ? -27.106 5.320 31.660 1.00 72.94 266 GLU A N 1
ATOM 2148 C CA . GLU A 1 266 ? -27.704 5.906 32.867 1.00 72.94 266 GLU A CA 1
ATOM 2149 C C . GLU A 1 266 ? -26.947 5.545 34.152 1.00 72.94 266 GLU A C 1
ATOM 2151 O O . GLU A 1 266 ? -26.958 6.311 35.116 1.00 72.94 266 GLU A O 1
ATOM 2156 N N . ARG A 1 267 ? -26.315 4.365 34.201 1.00 65.75 267 ARG A N 1
ATOM 2157 C CA . ARG A 1 267 ? -25.507 3.946 35.352 1.00 65.75 267 ARG A CA 1
ATOM 2158 C C . ARG A 1 267 ? -24.180 4.691 35.411 1.00 65.75 267 ARG A C 1
ATOM 2160 O O . ARG A 1 267 ? -23.809 5.121 36.495 1.00 65.75 267 ARG A O 1
ATOM 2167 N N . VAL A 1 268 ? -23.505 4.869 34.277 1.00 65.56 268 VAL A N 1
ATOM 2168 C CA . VAL A 1 268 ? -22.235 5.610 34.216 1.00 65.56 268 VAL A CA 1
ATOM 2169 C C . VAL A 1 268 ? -22.444 7.086 34.570 1.00 65.56 268 VAL A C 1
ATOM 2171 O O . VAL A 1 268 ? -21.739 7.607 35.427 1.00 65.56 268 VAL A O 1
ATOM 2174 N N . GLN A 1 269 ? -23.492 7.724 34.038 1.00 67.88 269 GLN A N 1
ATOM 2175 C CA . GLN A 1 269 ? -23.809 9.129 34.341 1.00 67.88 269 GLN A CA 1
ATOM 2176 C C . GLN A 1 269 ? -24.102 9.389 35.828 1.00 67.88 269 GLN A C 1
ATOM 2178 O O . GLN A 1 269 ? -23.763 10.448 36.355 1.00 67.88 269 GLN A O 1
ATOM 2183 N N . ARG A 1 270 ? -24.708 8.425 36.539 1.00 67.56 270 ARG A N 1
ATOM 2184 C CA . ARG A 1 270 ? -24.937 8.547 37.991 1.00 67.56 270 ARG A CA 1
ATOM 2185 C C . ARG A 1 270 ? -23.641 8.539 38.796 1.00 67.56 270 ARG A C 1
ATOM 2187 O O . ARG A 1 270 ? -23.578 9.218 39.814 1.00 67.56 270 ARG A O 1
ATOM 2194 N N . VAL A 1 271 ? -22.635 7.787 38.352 1.00 65.62 271 VAL A N 1
ATOM 2195 C CA . VAL A 1 271 ? -21.336 7.702 39.034 1.00 65.62 271 VAL A CA 1
ATOM 2196 C C . VAL A 1 271 ? -20.534 8.991 38.851 1.00 65.62 271 VAL A C 1
ATOM 2198 O O . VAL A 1 271 ? -19.901 9.428 39.796 1.00 65.62 271 VAL A O 1
ATOM 2201 N N . GLU A 1 272 ? -20.610 9.641 37.687 1.00 59.78 272 GLU A N 1
ATOM 2202 C CA . GLU A 1 272 ? -19.933 10.929 37.442 1.00 59.78 272 GLU A CA 1
ATOM 2203 C C . GLU A 1 272 ? -20.579 12.117 38.177 1.00 59.78 272 GLU A C 1
ATOM 2205 O O . GLU A 1 272 ? -19.948 13.155 38.354 1.00 59.78 272 GLU A O 1
ATOM 2210 N N . SER A 1 273 ? -21.840 11.973 38.596 1.00 59.53 273 SER A N 1
ATOM 2211 C CA . SER A 1 273 ? -22.604 13.011 39.307 1.00 59.53 273 SER A CA 1
ATOM 2212 C C . SER A 1 273 ? -22.529 12.894 40.839 1.00 59.53 273 SER A C 1
ATOM 2214 O O . SER A 1 273 ? -23.188 13.674 41.529 1.00 59.53 273 SER A O 1
ATOM 2216 N N . SER A 1 274 ? -21.809 11.893 41.358 1.00 48.47 274 SER A N 1
ATOM 2217 C CA . SER A 1 274 ? -21.675 11.577 42.791 1.00 48.47 274 SER A CA 1
ATOM 2218 C C . SER A 1 274 ? -20.284 11.937 43.298 1.00 48.47 274 SER A C 1
ATOM 2220 O O . SER A 1 274 ? -20.201 12.446 44.436 1.00 48.47 274 SER A O 1
#

Nearest PDB structures (foldseek):
  6hww-assembly1_A  TM=5.591E-01  e=2.805E-05  Murine leukemia virus
  6hwx-assembly1_A  TM=4.093E-01  e=4.175E-06  Murine leukemia virus
  8eri-assembly2_B  TM=5.210E-01  e=2.730E-04  HTLV-1 subtype C
  8eri-assembly3_C  TM=5.088E-01  e=4.169E-04  HTLV-1 subtype C
  6gza-assembly1_A  TM=8.678E-01  e=7.067E-02  Murine leukemia virus

Organism: Pleurodeles waltl (NCBI:txid8319)

Solvent-accessible surface area (backbone atoms only — not comparable to full-atom values): 16068 Å² total; per-residue (Å²): 116,71,67,61,55,52,53,50,50,65,59,46,51,62,54,50,50,53,50,50,54,50,50,52,61,55,68,72,54,77,77,75,90,47,71,66,60,56,50,50,54,51,50,50,53,50,47,52,49,50,51,50,50,47,50,48,51,48,49,56,46,45,62,60,40,57,65,56,49,70,64,63,58,48,56,48,47,78,51,82,74,65,88,86,64,72,93,73,82,70,90,42,62,42,84,57,77,84,48,72,68,57,53,50,52,52,43,71,65,33,50,56,54,91,82,35,52,70,56,17,56,52,40,45,51,50,64,57,65,74,59,53,67,52,72,67,47,49,52,56,47,40,66,68,65,43,62,89,70,48,46,60,63,55,46,72,39,75,42,85,49,99,93,43,81,45,37,50,65,59,50,59,53,44,72,71,39,83,82,50,81,68,61,57,62,54,54,58,67,46,40,53,62,54,48,67,69,48,46,59,63,67,66,66,58,45,64,64,35,65,63,65,45,68,67,53,48,53,55,93,92,56,54,70,66,62,41,49,55,54,40,50,54,44,38,60,66,22,59,54,56,53,86,89,39,86,63,34,63,59,55,50,51,51,49,53,47,72,29,39,50,69,77,56,38,60,54,53,55,54,62,80,75,108

Mean predicted aligned error: 18.9 Å

Foldseek 3Di:
DVVVVVVVCVVVVVVVVLVVVVVVVVVVPDDPVDPVVVVVVVVVSVVVVVVVVVVVVVVVCCVVCLVVVVLPQAQWDFDFPDPPPDDPTDGHTDHDADDPVNLVVLLVQQDDCLVPVPSNLVSLLCVLQVGRDDLVNVLVNCCSSPPPPLSVVQQPDWDQDPVGTDHSVVLVVLVVVPVNRDPSSVVSVCVSVRCSVCSVVSVLVQAQDVVQLLVLADDVPHDLVNSLVSSVSSCCRHHSDDCPDPCNVVVSVVSSLNRYDPVSVVVVVVVVVD

Sequence (274 aa):
MTQHLMTLNKIIRPHQKALEDLLSKCTSLTFVQDPSLFLNIFLEARQEYHDEVTRTHLRSRHHDLQQKDTLRHFPLREVHPRADVGNNLHRVFVYTPLTKMEIMKMKEMVPSHSRDPTGFFKELADVLTMGTYTLADMTIMLKHLLPSGIYEKLREKNWVVDAGELNWATLETRENDRAAGGDIHQDIKALPGLILKVLPQLLTTKKEDWDAISACKQKPGEDTGDYYSRLEECFAINSGLKPNSDSYPHLFVSKLVENSLPKLKERVQRVESS

Radius of gyration: 33.77 Å; Cα contacts (8 Å, |Δi|>4): 180; chains: 1; bounding box: 96×49×83 Å

pLDDT: mean 70.16, std 18.72, range [29.06, 94.25]